Protein AF-L8LRI3-F1 (afdb_monomer_lite)

Foldseek 3Di:
DQPPLNVVLVVVCVVVVVVVVVCPPQDPVNVVVVVVLSVVVSCCSVVVVDPPPPDDPVRVVVVVLVSQAQEEEAADQEEEEDDPCTDAEHEYAQAHYAYEDDDWNQQDPATQAQHEYEDENHHFQYEAEQAAQAAGHNDNVDLVDQAPRTAYEYEPDDLVRYAYEGEDALVQWDWDDDPQKIWIWGADPPRRTHTHYIHPRHDPDDRPRPRYHYHHDAPPDPPDPVDDDQADRADFDFPDWDWDADPVGDIDTDGDYSDDSPHPDSD

pLDDT: mean 71.04, std 19.21, range [36.31, 98.75]

Radius of gyration: 21.33 Å; chains: 1; bounding box: 54×57×57 Å

Structure (mmCIF, N/CA/C/O backbone):
data_AF-L8LRI3-F1
#
_entry.id   AF-L8LRI3-F1
#
loop_
_atom_site.group_PDB
_atom_site.id
_atom_site.type_symbol
_atom_site.label_atom_id
_atom_site.label_alt_id
_atom_site.label_comp_id
_atom_site.label_asym_id
_atom_site.label_entity_id
_atom_site.label_seq_id
_atom_site.pdbx_PDB_ins_code
_atom_site.Cartn_x
_atom_site.Cartn_y
_atom_site.Cartn_z
_atom_site.occupancy
_atom_site.B_iso_or_equiv
_atom_site.auth_seq_id
_atom_site.auth_comp_id
_atom_site.auth_asym_id
_atom_site.auth_atom_id
_atom_site.pdbx_PDB_model_num
ATOM 1 N N . MET A 1 1 ? -21.110 40.583 14.771 1.00 36.91 1 MET A N 1
ATOM 2 C CA . MET A 1 1 ? -21.544 39.182 14.628 1.00 36.91 1 MET A CA 1
ATOM 3 C C . MET A 1 1 ? -20.570 38.562 13.661 1.00 36.91 1 MET A C 1
ATOM 5 O O . MET A 1 1 ? -20.551 38.991 12.517 1.00 36.91 1 MET A O 1
ATOM 9 N N . ILE A 1 2 ? -19.682 37.715 14.172 1.00 36.31 2 ILE A N 1
ATOM 10 C CA . ILE A 1 2 ? -18.728 36.954 13.362 1.00 36.31 2 ILE A CA 1
ATOM 11 C C . ILE A 1 2 ? -19.579 36.051 12.463 1.00 36.31 2 ILE A C 1
ATOM 13 O O . ILE A 1 2 ? -20.569 35.489 12.942 1.00 36.31 2 ILE A O 1
ATOM 17 N N . SER A 1 3 ? -19.304 36.030 11.164 1.00 44.25 3 SER A N 1
ATOM 18 C CA . SER A 1 3 ? -20.088 35.226 10.222 1.00 44.25 3 SER A CA 1
ATOM 19 C C . SER A 1 3 ? -20.004 33.740 10.607 1.00 44.25 3 SER A C 1
ATOM 21 O O . SER A 1 3 ? -19.010 33.301 11.182 1.00 44.25 3 SER A O 1
ATOM 23 N N . ASN A 1 4 ? -21.061 32.962 10.352 1.00 52.19 4 ASN A N 1
ATOM 24 C CA . ASN A 1 4 ? -21.126 31.542 10.738 1.00 52.19 4 ASN A CA 1
ATOM 25 C C . ASN A 1 4 ? -19.921 30.743 10.189 1.00 52.19 4 ASN A C 1
ATOM 27 O O . ASN A 1 4 ? -19.419 29.840 10.851 1.00 52.19 4 ASN A O 1
ATOM 31 N N . SER A 1 5 ? -19.405 31.155 9.029 1.00 41.03 5 SER A N 1
ATOM 32 C CA . SER A 1 5 ? -18.203 30.630 8.383 1.00 41.03 5 SER A CA 1
ATOM 33 C C . SER A 1 5 ? -16.909 30.935 9.147 1.00 41.03 5 SER A C 1
ATOM 35 O O . SER A 1 5 ? -16.094 30.038 9.315 1.00 41.03 5 SER A O 1
ATOM 37 N N . GLU A 1 6 ? -16.712 32.142 9.683 1.00 45.75 6 GLU A N 1
ATOM 38 C CA . GLU A 1 6 ? -15.522 32.491 10.484 1.00 45.75 6 GLU A CA 1
ATOM 39 C C . GLU A 1 6 ? -15.467 31.721 11.816 1.00 45.75 6 GLU A C 1
ATOM 41 O O . GLU A 1 6 ? -14.390 31.323 12.259 1.00 45.75 6 GLU A O 1
ATOM 46 N N . ALA A 1 7 ? -16.618 31.460 12.446 1.00 48.16 7 ALA A N 1
ATOM 47 C CA . ALA A 1 7 ? -16.692 30.646 13.662 1.00 48.16 7 ALA A CA 1
ATOM 48 C C . ALA A 1 7 ? -16.385 29.164 13.381 1.00 48.16 7 ALA A C 1
ATOM 50 O O . ALA A 1 7 ? -15.642 28.542 14.139 1.00 48.16 7 ALA A O 1
ATOM 51 N N . ILE A 1 8 ? -16.897 28.624 12.268 1.00 46.22 8 ILE A N 1
ATOM 52 C CA . ILE A 1 8 ? -16.629 27.250 11.816 1.00 46.22 8 ILE A CA 1
ATOM 53 C C . ILE A 1 8 ? -15.162 27.090 11.409 1.00 46.22 8 ILE A C 1
ATOM 55 O O . ILE A 1 8 ? -14.518 26.153 11.869 1.00 46.22 8 ILE A O 1
ATOM 59 N N . VAL A 1 9 ? -14.596 28.026 10.639 1.00 46.22 9 VAL A N 1
ATOM 60 C CA . VAL A 1 9 ? -13.166 28.047 10.279 1.00 46.22 9 VAL A CA 1
ATOM 61 C C . VAL A 1 9 ? -12.298 28.110 11.535 1.00 46.22 9 VAL A C 1
ATOM 63 O O . VAL A 1 9 ? -11.348 27.345 11.656 1.00 46.22 9 VAL A O 1
ATOM 66 N N . SER A 1 10 ? -12.651 28.941 12.518 1.00 48.38 10 SER A N 1
ATOM 67 C CA . SER A 1 10 ? -11.896 29.037 13.771 1.00 48.38 10 SER A CA 1
ATOM 68 C C . SER A 1 10 ? -11.972 27.761 14.624 1.00 48.38 10 SER A C 1
ATOM 70 O O . SER A 1 10 ? -11.012 27.447 15.326 1.00 48.38 10 SER A O 1
ATOM 72 N N . GLN A 1 11 ? -13.078 27.014 14.560 1.00 48.44 11 GLN A N 1
ATOM 73 C CA . GLN A 1 11 ? -13.260 25.737 15.259 1.00 48.44 11 GLN A CA 1
ATOM 74 C C . GLN A 1 11 ? -12.549 24.581 14.531 1.00 48.44 11 GLN A C 1
ATOM 76 O O . GLN A 1 11 ? -11.963 23.714 15.174 1.00 48.44 11 GLN A O 1
ATOM 81 N N . LEU A 1 12 ? -12.519 24.615 13.194 1.00 47.78 12 LEU A N 1
ATOM 82 C CA . LEU A 1 12 ? -11.759 23.701 12.335 1.00 47.78 12 LEU A CA 1
ATOM 83 C C . LEU A 1 12 ? -10.249 23.866 12.549 1.00 47.78 12 LEU A C 1
ATOM 85 O O . LEU A 1 12 ? -9.535 22.888 12.750 1.00 47.78 12 LEU A O 1
ATOM 89 N N . VAL A 1 13 ? -9.783 25.119 12.561 1.00 50.94 13 VAL A N 1
ATOM 90 C CA . VAL A 1 13 ? -8.395 25.489 12.853 1.00 50.94 13 VAL A CA 1
ATOM 91 C C . VAL A 1 13 ? -8.015 25.047 14.264 1.00 50.94 13 VAL A C 1
ATOM 93 O O . VAL A 1 13 ? -6.923 24.536 14.437 1.00 50.94 13 VAL A O 1
ATOM 96 N N . GLN A 1 14 ? -8.905 25.147 15.255 1.00 52.25 14 GLN A N 1
ATOM 97 C CA . GLN A 1 14 ? -8.659 24.627 16.608 1.00 52.25 14 GLN A CA 1
ATOM 98 C C . GLN A 1 14 ? -8.510 23.098 16.646 1.00 52.25 14 GLN A C 1
ATOM 100 O O . GLN A 1 14 ? -7.530 22.621 17.200 1.00 52.25 14 GLN A O 1
ATOM 105 N N . ILE A 1 15 ? -9.397 22.333 15.999 1.00 47.56 15 ILE A N 1
ATOM 106 C CA . ILE A 1 15 ? -9.301 20.858 15.946 1.00 47.56 15 ILE A CA 1
ATOM 107 C C . ILE A 1 15 ? -8.010 20.413 15.242 1.00 47.56 15 ILE A C 1
ATOM 109 O O . ILE A 1 15 ? -7.351 19.467 15.668 1.00 47.56 15 ILE A O 1
ATOM 113 N N . LEU A 1 16 ? -7.624 21.103 14.168 1.00 47.94 16 LEU A N 1
ATOM 114 C CA . LEU A 1 16 ? -6.403 20.808 13.418 1.00 47.94 16 LEU A CA 1
ATOM 115 C C . LEU A 1 16 ? -5.140 21.292 14.144 1.00 47.94 16 LEU A C 1
ATOM 117 O O . LEU A 1 16 ? -4.133 20.594 14.104 1.00 47.94 16 LEU A O 1
ATOM 121 N N . LEU A 1 17 ? -5.183 22.423 14.854 1.00 48.53 17 LEU A N 1
ATOM 122 C CA . LEU A 1 17 ? -4.093 22.891 15.719 1.00 48.53 17 LEU A CA 1
ATOM 123 C C . LEU A 1 17 ? -3.902 21.974 16.930 1.00 48.53 17 LEU A C 1
ATOM 125 O O . LEU A 1 17 ? -2.764 21.649 17.236 1.00 48.53 17 LEU A O 1
ATOM 129 N N . GLU A 1 18 ? -4.973 21.479 17.554 1.00 49.41 18 GLU A N 1
ATOM 130 C CA . GLU A 1 18 ? -4.902 20.463 18.615 1.00 49.41 18 GLU A CA 1
ATOM 131 C C . GLU A 1 18 ? -4.262 19.163 18.107 1.00 49.41 18 GLU A C 1
ATOM 133 O O . GLU A 1 18 ? -3.522 18.509 18.838 1.00 49.41 18 GLU A O 1
ATOM 138 N N . GLN A 1 19 ? -4.480 18.803 16.835 1.00 44.34 19 GLN A N 1
ATOM 139 C CA . GLN A 1 19 ? -3.757 17.705 16.191 1.00 44.34 19 GLN A CA 1
ATOM 140 C C . GLN A 1 19 ? -2.285 18.084 15.954 1.00 44.34 19 GLN A C 1
ATOM 142 O O . GLN A 1 19 ? -1.417 17.312 16.347 1.00 44.34 19 GLN A O 1
ATOM 147 N N . ILE A 1 20 ? -1.982 19.262 15.387 1.00 39.28 20 ILE A N 1
ATOM 148 C CA . ILE A 1 20 ? -0.622 19.781 15.103 1.00 39.28 20 ILE A CA 1
ATOM 149 C C . ILE A 1 20 ? 0.239 19.896 16.372 1.00 39.28 20 ILE A C 1
ATOM 151 O O . ILE A 1 20 ? 1.414 19.537 16.344 1.00 39.28 20 ILE A O 1
ATOM 155 N N . GLU A 1 21 ? -0.338 20.319 17.497 1.00 40.62 21 GLU A N 1
ATOM 156 C CA . GLU A 1 21 ? 0.325 20.424 18.805 1.00 40.62 21 GLU A CA 1
ATOM 157 C C . GLU A 1 21 ? 0.780 19.060 19.358 1.00 40.62 21 GLU A C 1
ATOM 159 O O . GLU A 1 21 ? 1.678 19.007 20.198 1.00 40.62 21 GLU A O 1
ATOM 164 N N . THR A 1 22 ? 0.244 17.945 18.841 1.00 40.19 22 THR A N 1
ATOM 165 C CA . THR A 1 22 ? 0.745 16.592 19.150 1.00 40.19 22 THR A CA 1
ATOM 166 C C . THR A 1 22 ? 1.928 16.148 18.280 1.00 40.19 22 THR A C 1
ATOM 168 O O . THR A 1 22 ? 2.541 15.121 18.574 1.00 40.19 22 THR A O 1
ATOM 171 N N . TYR A 1 23 ? 2.297 16.905 17.239 1.00 40.38 23 TYR A N 1
ATOM 172 C CA . TYR A 1 23 ? 3.440 16.611 16.370 1.00 40.38 23 TYR A CA 1
ATOM 173 C C . TYR A 1 23 ? 4.673 17.416 16.806 1.00 40.38 23 TYR A C 1
ATOM 175 O O . TYR A 1 23 ? 5.002 18.459 16.242 1.00 40.38 23 TYR A O 1
ATOM 183 N N . THR A 1 24 ? 5.410 16.905 17.791 1.00 38.38 24 THR A N 1
ATOM 184 C CA . THR A 1 24 ? 6.635 17.548 18.311 1.00 38.38 24 THR A CA 1
ATOM 185 C C . THR A 1 24 ? 7.815 17.551 17.334 1.00 38.38 24 THR A C 1
ATOM 187 O O . THR A 1 24 ? 8.821 18.212 17.584 1.00 38.38 24 THR A O 1
ATOM 190 N N . ASP A 1 25 ? 7.684 16.839 16.212 1.00 37.38 25 ASP A N 1
ATOM 191 C CA . ASP A 1 25 ? 8.793 16.496 15.317 1.00 37.38 25 ASP A CA 1
ATOM 192 C C . ASP A 1 25 ? 8.597 17.067 13.899 1.00 37.38 25 ASP A C 1
ATOM 194 O O . ASP A 1 25 ? 9.195 16.584 12.933 1.00 37.38 25 ASP A O 1
ATOM 198 N N . LEU A 1 26 ? 7.707 18.053 13.734 1.00 38.81 26 LEU A N 1
ATOM 199 C CA . LEU A 1 26 ? 7.541 18.748 12.458 1.00 38.81 26 LEU A CA 1
ATOM 200 C C . LEU A 1 26 ? 8.797 19.563 12.162 1.00 38.81 26 LEU A C 1
ATOM 202 O O . LEU A 1 26 ? 9.198 20.434 12.936 1.00 38.81 26 LEU A O 1
ATOM 206 N N . THR A 1 27 ? 9.416 19.304 11.013 1.00 41.38 27 THR A N 1
ATOM 207 C CA . THR A 1 27 ? 10.454 20.204 10.521 1.00 41.38 27 THR A CA 1
ATOM 208 C C . THR A 1 27 ? 9.809 21.529 10.092 1.00 41.38 27 THR A C 1
ATOM 210 O O . THR A 1 27 ? 8.627 21.553 9.737 1.00 41.38 27 THR A O 1
ATOM 213 N N . PRO A 1 28 ? 10.556 22.648 10.049 1.00 40.38 28 PRO A N 1
ATOM 214 C CA . PRO A 1 28 ? 10.024 23.919 9.551 1.00 40.38 28 PRO A CA 1
ATOM 215 C C . PRO A 1 28 ? 9.410 23.825 8.143 1.00 40.38 28 PRO A C 1
ATOM 217 O O . PRO A 1 28 ? 8.500 24.579 7.816 1.00 40.38 28 PRO A O 1
ATOM 220 N N . ASN A 1 29 ? 9.878 22.878 7.325 1.00 38.19 29 ASN A N 1
ATOM 221 C CA . ASN A 1 29 ? 9.352 22.623 5.988 1.00 38.19 29 ASN A CA 1
ATOM 222 C C . ASN A 1 29 ? 8.020 21.853 6.012 1.00 38.19 29 ASN A C 1
ATOM 224 O O . ASN A 1 29 ? 7.121 22.166 5.238 1.00 38.19 29 ASN A O 1
ATOM 228 N N . ASP A 1 30 ? 7.867 20.890 6.927 1.00 38.69 30 ASP A N 1
ATOM 229 C CA . ASP A 1 30 ? 6.593 20.187 7.131 1.00 38.69 30 ASP A CA 1
ATOM 230 C C . ASP A 1 30 ? 5.518 21.157 7.633 1.00 38.69 30 ASP A C 1
ATOM 232 O O . ASP A 1 30 ? 4.390 21.146 7.145 1.00 38.69 30 ASP A O 1
ATOM 236 N N . LEU A 1 31 ? 5.894 22.050 8.555 1.00 44.69 31 LEU A N 1
ATOM 237 C CA . LEU A 1 31 ? 5.009 23.094 9.061 1.00 44.69 31 LEU A CA 1
ATOM 238 C C . LEU A 1 31 ? 4.607 24.077 7.954 1.00 44.69 31 LEU A C 1
ATOM 240 O O . LEU A 1 31 ? 3.448 24.478 7.903 1.00 44.69 31 LEU A O 1
ATOM 244 N N . ALA A 1 32 ? 5.522 24.427 7.045 1.00 45.81 32 ALA A N 1
ATOM 245 C CA . ALA A 1 32 ? 5.228 25.298 5.909 1.00 45.81 32 ALA A CA 1
ATOM 246 C C . ALA A 1 32 ? 4.225 24.665 4.930 1.00 45.81 32 ALA A C 1
ATOM 248 O O . ALA A 1 32 ? 3.274 25.331 4.544 1.00 45.81 32 ALA A O 1
ATOM 249 N N . ILE A 1 33 ? 4.381 23.380 4.590 1.00 46.75 33 ILE A N 1
ATOM 250 C CA . ILE A 1 33 ? 3.467 22.656 3.684 1.00 46.75 33 ILE A CA 1
ATOM 251 C C . ILE A 1 33 ? 2.073 22.497 4.301 1.00 46.75 33 ILE A C 1
ATOM 253 O O . ILE A 1 33 ? 1.068 22.691 3.621 1.00 46.75 33 ILE A O 1
ATOM 257 N N . LEU A 1 34 ? 2.004 22.153 5.591 1.00 48.00 34 LEU A N 1
ATOM 258 C CA . LEU A 1 34 ? 0.740 22.106 6.327 1.00 48.00 34 LEU A CA 1
ATOM 259 C C . LEU A 1 34 ? 0.077 23.487 6.345 1.00 48.00 34 LEU A C 1
ATOM 261 O O . LEU A 1 34 ? -1.099 23.596 6.020 1.00 48.00 34 LEU A O 1
ATOM 265 N N . THR A 1 35 ? 0.839 24.538 6.656 1.00 50.88 35 THR A N 1
ATOM 266 C CA . THR A 1 35 ? 0.340 25.922 6.683 1.00 50.88 35 THR A CA 1
ATOM 267 C C . THR A 1 35 ? -0.196 26.358 5.318 1.00 50.88 35 THR A C 1
ATOM 269 O O . THR A 1 35 ? -1.278 26.929 5.261 1.00 50.88 35 THR A O 1
ATOM 272 N N . ASP A 1 36 ? 0.501 26.031 4.228 1.00 54.12 36 ASP A N 1
ATOM 273 C CA . ASP A 1 36 ? 0.097 26.370 2.856 1.00 54.12 36 ASP A CA 1
ATOM 274 C C . ASP A 1 36 ? -1.215 25.668 2.466 1.00 54.12 36 ASP A C 1
ATOM 276 O O . ASP A 1 36 ? -2.171 26.306 2.031 1.00 54.12 36 ASP A O 1
ATOM 280 N N . LYS A 1 37 ? -1.335 24.367 2.764 1.00 54.88 37 LYS A N 1
ATOM 281 C CA . LYS A 1 37 ? -2.567 23.594 2.529 1.00 54.88 37 LYS A CA 1
ATOM 282 C C . LYS A 1 37 ? -3.744 24.060 3.396 1.00 54.88 37 LYS A C 1
ATOM 284 O O . LYS A 1 37 ? -4.889 24.026 2.944 1.00 54.88 37 LYS A O 1
ATOM 289 N N . PHE A 1 38 ? -3.490 24.517 4.626 1.00 55.72 38 PHE A N 1
ATOM 290 C CA . PHE A 1 38 ? -4.527 25.133 5.462 1.00 55.72 38 PHE A CA 1
ATOM 291 C C . PHE A 1 38 ? -4.973 26.487 4.924 1.00 55.72 38 PHE A C 1
ATOM 293 O O . PHE A 1 38 ? -6.168 26.775 4.958 1.00 55.72 38 PHE A O 1
ATOM 300 N N . SER A 1 39 ? -4.045 27.294 4.410 1.00 56.06 39 SER A N 1
ATOM 301 C CA . SER A 1 39 ? -4.365 28.555 3.745 1.00 56.06 39 SER A CA 1
ATOM 302 C C . SER A 1 39 ? -5.205 28.326 2.489 1.00 56.06 39 SER A C 1
ATOM 304 O O . SER A 1 39 ? -6.239 28.966 2.342 1.00 56.06 39 SER A O 1
ATOM 306 N N . GLU A 1 40 ? -4.867 27.343 1.654 1.00 58.62 40 GLU A N 1
ATOM 307 C CA . GLU A 1 40 ? -5.653 27.002 0.460 1.00 58.62 40 GLU A CA 1
ATOM 308 C C . GLU A 1 40 ? -7.072 26.506 0.785 1.00 58.62 40 GLU A C 1
ATOM 310 O O . GLU A 1 40 ? -8.029 26.846 0.082 1.00 58.62 40 GLU A O 1
ATOM 315 N N . LEU A 1 41 ? -7.232 25.707 1.846 1.00 55.47 41 LEU A N 1
ATOM 316 C CA . LEU A 1 41 ? -8.543 25.250 2.316 1.00 55.47 41 LEU A CA 1
ATOM 317 C C . LEU A 1 41 ? -9.365 26.407 2.902 1.00 55.47 41 LEU A C 1
ATOM 319 O O . LEU A 1 41 ? -10.560 26.517 2.622 1.00 55.47 41 LEU A O 1
ATOM 323 N N . ALA A 1 42 ? -8.737 27.270 3.702 1.00 57.62 42 ALA A N 1
ATOM 324 C CA . ALA A 1 42 ? -9.385 28.446 4.272 1.00 57.62 42 ALA A CA 1
ATOM 325 C C . ALA A 1 42 ? -9.843 29.410 3.169 1.00 57.62 42 ALA A C 1
ATOM 327 O O . ALA A 1 42 ? -11.000 29.829 3.177 1.00 57.62 42 ALA A O 1
ATOM 328 N N . ASP A 1 43 ? -8.993 29.677 2.179 1.00 58.41 43 ASP A N 1
ATOM 329 C CA . ASP A 1 43 ? -9.320 30.514 1.026 1.00 58.41 43 ASP A CA 1
ATOM 330 C C . ASP A 1 43 ? -10.458 29.904 0.196 1.00 58.41 43 ASP A C 1
ATOM 332 O O . ASP A 1 43 ? -11.365 30.613 -0.227 1.00 58.41 43 ASP A O 1
ATOM 336 N N . ALA A 1 44 ? -10.499 28.580 0.016 1.00 56.06 44 ALA A N 1
ATOM 337 C CA . ALA A 1 44 ? -11.586 27.920 -0.708 1.00 56.06 44 ALA A CA 1
ATOM 338 C C . ALA A 1 44 ? -12.948 28.007 0.007 1.00 56.06 44 ALA A C 1
ATOM 340 O O . ALA A 1 44 ? -13.984 28.113 -0.656 1.00 56.06 44 ALA A O 1
ATOM 341 N N . ILE A 1 45 ? -12.962 27.992 1.342 1.00 56.72 45 ILE A N 1
ATOM 342 C CA . ILE A 1 45 ? -14.176 28.203 2.145 1.00 56.72 45 ILE A CA 1
ATOM 343 C C . ILE A 1 45 ? -14.592 29.682 2.106 1.00 56.72 45 ILE A C 1
ATOM 345 O O . ILE A 1 45 ? -15.762 29.988 1.877 1.00 56.72 45 ILE A O 1
ATOM 349 N N . VAL A 1 46 ? -13.643 30.607 2.285 1.00 58.31 46 VAL A N 1
ATOM 350 C CA . VAL A 1 46 ? -13.890 32.061 2.301 1.00 58.31 46 VAL A CA 1
ATOM 351 C C . VAL A 1 46 ? -14.349 32.577 0.935 1.00 58.31 46 VAL A C 1
ATOM 353 O O . VAL A 1 46 ? -15.276 33.382 0.863 1.00 58.31 46 VAL A O 1
ATOM 356 N N . ASP A 1 47 ? -13.779 32.056 -0.150 1.00 65.69 47 ASP A N 1
ATOM 357 C CA . ASP A 1 47 ? -14.169 32.386 -1.523 1.00 65.69 47 ASP A CA 1
ATOM 358 C C . ASP A 1 47 ? -15.504 31.741 -1.939 1.00 65.69 47 ASP A C 1
ATOM 360 O O . ASP A 1 47 ? -15.949 31.905 -3.077 1.00 65.69 47 ASP A O 1
ATOM 364 N N . GLY A 1 48 ? -16.141 30.962 -1.055 1.00 55.03 48 GLY A N 1
ATOM 365 C CA . GLY A 1 48 ? -17.397 30.263 -1.333 1.00 55.03 48 GLY A CA 1
ATOM 366 C C . GLY A 1 48 ? -17.265 29.138 -2.363 1.00 55.03 48 GLY A C 1
ATOM 367 O O . GLY A 1 48 ? -18.275 28.664 -2.887 1.00 55.03 48 GLY A O 1
ATOM 368 N N . ARG A 1 49 ? -16.034 28.698 -2.664 1.00 57.38 49 ARG A N 1
ATOM 369 C CA . ARG A 1 49 ? -15.764 27.531 -3.521 1.00 57.38 49 ARG A CA 1
ATOM 370 C C . ARG A 1 49 ? -16.156 26.227 -2.823 1.00 57.38 49 ARG A C 1
ATOM 372 O O . ARG A 1 49 ? -16.545 25.278 -3.497 1.00 57.38 49 ARG A O 1
ATOM 379 N N . ILE A 1 50 ? -16.109 26.203 -1.492 1.00 58.25 50 ILE A N 1
ATOM 380 C CA . ILE A 1 50 ? -16.634 25.127 -0.650 1.00 58.25 50 ILE A CA 1
ATOM 381 C C . ILE A 1 50 ? -17.713 25.711 0.258 1.00 58.25 50 ILE A C 1
ATOM 383 O O . ILE A 1 50 ? -17.428 26.527 1.131 1.00 58.25 50 ILE A O 1
ATOM 387 N N . ASN A 1 51 ? -18.956 25.266 0.070 1.00 64.88 51 ASN A N 1
ATOM 388 C CA . ASN A 1 51 ? -20.039 25.599 0.984 1.00 64.88 51 ASN A CA 1
ATOM 389 C C . ASN A 1 51 ? -20.095 24.566 2.116 1.00 64.88 51 ASN A C 1
ATOM 391 O O . ASN A 1 51 ? -20.502 23.426 1.899 1.00 64.88 51 ASN A O 1
ATOM 395 N N . VAL A 1 52 ? -19.684 24.981 3.311 1.00 58.44 52 VAL A N 1
ATOM 396 C CA . VAL A 1 52 ? -19.726 24.156 4.528 1.00 58.44 52 VAL A CA 1
ATOM 397 C C . VAL A 1 52 ? -20.966 24.423 5.387 1.00 58.44 52 VAL A C 1
ATOM 399 O O . VAL A 1 52 ? -21.158 23.768 6.412 1.00 58.44 52 VAL A O 1
ATOM 402 N N . ASP A 1 53 ? -21.828 25.362 4.983 1.00 63.31 53 ASP A N 1
ATOM 403 C CA . ASP A 1 53 ? -23.024 25.710 5.741 1.00 63.31 53 ASP A CA 1
ATOM 404 C C . ASP A 1 53 ? -24.041 24.563 5.705 1.00 63.31 53 ASP A C 1
ATOM 406 O O . ASP A 1 53 ? -24.542 24.164 4.652 1.00 63.31 53 ASP A O 1
ATOM 410 N N . GLY A 1 54 ? -24.383 24.051 6.889 1.00 57.28 54 GLY A N 1
ATOM 411 C CA . GLY A 1 54 ? -25.365 22.976 7.053 1.00 57.28 54 GLY A CA 1
ATOM 412 C C . GLY A 1 54 ? -24.804 21.562 6.900 1.00 57.28 54 GLY A C 1
ATOM 413 O O . GLY A 1 54 ? -25.588 20.615 6.957 1.00 57.28 54 GLY A O 1
ATOM 414 N N . LEU A 1 55 ? -23.484 21.409 6.744 1.00 54.72 55 LEU A N 1
ATOM 415 C CA . LEU A 1 55 ? -22.827 20.107 6.815 1.00 54.72 55 LEU A CA 1
ATOM 416 C C . LEU A 1 55 ? -22.702 19.646 8.274 1.00 54.72 55 LEU A C 1
ATOM 418 O O . LEU A 1 55 ? -22.340 20.425 9.158 1.00 54.72 55 LEU A O 1
ATOM 422 N N . ASP A 1 56 ? -22.995 18.373 8.532 1.00 55.28 56 ASP A N 1
ATOM 423 C CA . ASP A 1 56 ? -22.710 17.742 9.820 1.00 55.28 56 ASP A CA 1
ATOM 424 C C . ASP A 1 56 ? -21.214 17.406 9.975 1.00 55.28 56 ASP A C 1
ATOM 426 O O . ASP A 1 56 ? -20.424 17.502 9.035 1.00 55.28 56 ASP A O 1
ATOM 430 N N . THR A 1 57 ? -20.798 16.997 11.177 1.00 46.41 57 THR A N 1
ATOM 431 C CA . THR A 1 57 ? -19.393 16.669 11.471 1.00 46.41 57 THR A CA 1
ATOM 432 C C . THR A 1 57 ? -18.815 15.606 10.530 1.00 46.41 57 THR A C 1
ATOM 434 O O . THR A 1 57 ? -17.653 15.713 10.146 1.00 46.41 57 THR A O 1
ATOM 437 N N . ASN A 1 58 ? -19.607 14.616 10.106 1.00 42.12 58 ASN A N 1
ATOM 438 C CA . ASN A 1 58 ? -19.154 13.576 9.181 1.00 42.12 58 ASN A CA 1
ATOM 439 C C . ASN A 1 58 ? -19.013 14.110 7.751 1.00 42.12 58 ASN A C 1
ATOM 441 O O . ASN A 1 58 ? -18.080 13.735 7.048 1.00 42.12 58 ASN A O 1
ATOM 445 N N . GLN A 1 59 ? -19.899 15.004 7.322 1.00 44.69 59 GLN A N 1
ATOM 446 C CA . GLN A 1 59 ? -19.843 15.663 6.017 1.00 44.69 59 GLN A CA 1
ATOM 447 C C . GLN A 1 59 ? -18.694 16.681 5.937 1.00 44.69 59 GLN A C 1
ATOM 449 O O . GLN A 1 59 ? -18.043 16.803 4.898 1.00 44.69 59 GLN A O 1
ATOM 454 N N . ILE A 1 60 ? -18.385 17.359 7.045 1.00 48.16 60 ILE A N 1
ATOM 455 C CA . ILE A 1 60 ? -17.196 18.208 7.189 1.00 48.16 60 ILE A CA 1
ATOM 456 C C . ILE A 1 60 ? -15.926 17.352 7.124 1.00 48.16 60 ILE A C 1
ATOM 458 O O . ILE A 1 60 ? -15.013 17.689 6.375 1.00 48.16 60 ILE A O 1
ATOM 462 N N . LEU A 1 61 ? -15.884 16.215 7.828 1.00 47.59 61 LEU A N 1
ATOM 463 C CA . LEU A 1 61 ? -14.789 15.243 7.736 1.00 47.59 61 LEU A CA 1
ATOM 464 C C . LEU A 1 61 ? -14.616 14.713 6.309 1.00 47.59 61 LEU A C 1
ATOM 466 O O . LEU A 1 61 ? -13.501 14.689 5.812 1.00 47.59 61 LEU A O 1
ATOM 470 N N . GLN A 1 62 ? -15.693 14.351 5.611 1.00 44.25 62 GLN A N 1
ATOM 471 C CA . GLN A 1 62 ? -15.631 13.907 4.212 1.00 44.25 62 GLN A CA 1
ATOM 472 C C . GLN A 1 62 ? -15.110 14.998 3.270 1.00 44.25 62 GLN A C 1
ATOM 474 O O . GLN A 1 62 ? -14.340 14.702 2.360 1.00 44.25 62 GLN A O 1
ATOM 479 N N . THR A 1 63 ? -15.480 16.258 3.510 1.00 45.50 63 THR A N 1
ATOM 480 C CA . THR A 1 63 ? -14.988 17.413 2.742 1.00 45.50 63 THR A CA 1
ATOM 481 C C . THR A 1 63 ? -13.509 17.684 3.031 1.00 45.50 63 THR A C 1
ATOM 483 O O . THR A 1 63 ? -12.741 17.948 2.110 1.00 45.50 63 THR A O 1
ATOM 486 N N . LEU A 1 64 ? -13.083 17.543 4.289 1.00 50.62 64 LEU A N 1
ATOM 487 C CA . LEU A 1 64 ? -11.681 17.610 4.708 1.00 50.62 64 LEU A CA 1
ATOM 488 C C . LEU A 1 64 ? -10.852 16.479 4.101 1.00 50.62 64 LEU A C 1
ATOM 490 O O . LEU A 1 64 ? -9.777 16.743 3.573 1.00 50.62 64 LEU A O 1
ATOM 494 N N . TYR A 1 65 ? -11.368 15.248 4.111 1.00 48.66 65 TYR A N 1
ATOM 495 C CA . TYR A 1 65 ? -10.728 14.115 3.454 1.00 48.66 65 TYR A CA 1
ATOM 496 C C . TYR A 1 65 ? -10.571 14.390 1.963 1.00 48.66 65 TYR A C 1
ATOM 498 O O . TYR A 1 65 ? -9.443 14.317 1.493 1.00 48.66 65 TYR A O 1
ATOM 506 N N . ALA A 1 66 ? -11.638 14.821 1.274 1.00 44.03 66 ALA A N 1
ATOM 507 C CA . ALA A 1 66 ? -11.652 15.186 -0.147 1.00 44.03 66 ALA A CA 1
ATOM 508 C C . ALA A 1 66 ? -10.653 16.304 -0.522 1.00 44.03 66 ALA A C 1
ATOM 510 O O . ALA A 1 66 ? -10.100 16.277 -1.617 1.00 44.03 66 ALA A O 1
ATOM 511 N N . TYR A 1 67 ? -10.398 17.260 0.378 1.00 47.91 67 TYR A N 1
ATOM 512 C CA . TYR A 1 67 ? -9.437 18.354 0.169 1.00 47.91 67 TYR A CA 1
ATOM 513 C C . TYR A 1 67 ? -8.009 18.012 0.631 1.00 47.91 67 TYR A C 1
ATOM 515 O O . TYR A 1 67 ? -7.039 18.610 0.172 1.00 47.91 67 TYR A O 1
ATOM 523 N N . SER A 1 68 ? -7.869 17.029 1.525 1.00 53.00 68 SER A N 1
ATOM 524 C CA . SER A 1 68 ? -6.589 16.418 1.899 1.00 53.00 68 SER A CA 1
ATOM 525 C C . SER A 1 68 ? -6.116 15.361 0.893 1.00 53.00 68 SER A C 1
ATOM 527 O O . SER A 1 68 ? -4.950 14.964 0.958 1.00 53.00 68 SER A O 1
ATOM 529 N N . VAL A 1 69 ? -6.992 14.933 -0.035 1.00 54.25 69 VAL A N 1
ATOM 530 C CA . VAL A 1 69 ? -6.626 14.049 -1.149 1.00 54.25 69 VAL A CA 1
ATOM 531 C C . VAL A 1 69 ? -5.598 14.775 -2.010 1.00 54.25 69 VAL A C 1
ATOM 533 O O . VAL A 1 69 ? -5.895 15.796 -2.627 1.00 54.25 69 VAL A O 1
ATOM 536 N N . ASN A 1 70 ? -4.388 14.240 -2.088 1.00 63.59 70 ASN A N 1
ATOM 537 C CA . ASN A 1 70 ? -3.364 14.751 -2.990 1.00 63.59 70 ASN A CA 1
ATOM 538 C C . ASN A 1 70 ? -3.565 14.250 -4.417 1.00 63.59 70 ASN A C 1
ATOM 540 O O . ASN A 1 70 ? -3.239 14.968 -5.361 1.00 63.59 70 ASN A O 1
ATOM 544 N N . LEU A 1 71 ? -4.130 13.053 -4.592 1.00 65.50 71 LEU A N 1
ATOM 545 C CA . LEU A 1 71 ? -4.416 12.509 -5.912 1.00 65.50 71 LEU A CA 1
ATOM 546 C C . LEU A 1 71 ? -5.639 11.584 -5.912 1.00 65.50 71 LEU A C 1
ATOM 548 O O . LEU A 1 71 ? -5.730 10.654 -5.117 1.00 65.50 71 LEU A O 1
ATOM 552 N N . THR A 1 72 ? -6.561 11.812 -6.850 1.00 71.69 72 THR A N 1
ATOM 553 C CA . THR A 1 72 ? -7.590 10.833 -7.231 1.00 71.69 72 THR A CA 1
ATOM 554 C C . THR A 1 72 ? -7.256 10.282 -8.609 1.00 71.69 72 THR A C 1
ATOM 556 O O . THR A 1 72 ? -7.177 11.047 -9.572 1.00 71.69 72 THR A O 1
ATOM 559 N N . VAL A 1 73 ? -7.089 8.966 -8.717 1.00 73.12 73 VAL A N 1
ATOM 560 C CA . VAL A 1 73 ? -6.847 8.271 -9.983 1.00 73.12 73 VAL A CA 1
ATOM 561 C C . VAL A 1 73 ? -7.964 7.276 -10.242 1.00 73.12 73 VAL A C 1
ATOM 563 O O . VAL A 1 73 ? -8.305 6.468 -9.381 1.00 73.12 73 VAL A O 1
ATOM 566 N N . VAL A 1 74 ? -8.520 7.327 -11.450 1.00 73.38 74 VAL A N 1
ATOM 567 C CA . VAL A 1 74 ? -9.493 6.349 -11.937 1.00 73.38 74 VAL A CA 1
ATOM 568 C C . VAL A 1 74 ? -8.933 5.707 -13.196 1.00 73.38 74 VAL A C 1
ATOM 570 O O . VAL A 1 74 ? -8.628 6.402 -14.166 1.00 73.38 74 VAL A O 1
ATOM 573 N N . GLY A 1 75 ? -8.806 4.389 -13.153 1.00 69.75 75 GLY A N 1
ATOM 574 C CA . GLY A 1 75 ? -8.337 3.545 -14.232 1.00 69.75 75 GLY A CA 1
ATOM 575 C C . GLY A 1 75 ? -9.313 3.398 -15.390 1.00 69.75 75 GLY A C 1
ATOM 576 O O . GLY A 1 75 ? -10.406 3.984 -15.474 1.00 69.75 75 GLY A O 1
ATOM 577 N N . THR A 1 76 ? -8.886 2.569 -16.319 1.00 78.56 76 THR A N 1
ATOM 578 C CA . THR A 1 76 ? -9.641 2.079 -17.457 1.00 78.56 76 THR A CA 1
ATOM 579 C C . THR A 1 76 ? -10.221 0.695 -17.139 1.00 78.56 76 THR A C 1
ATOM 581 O O . THR A 1 76 ? -9.976 0.142 -16.082 1.00 78.56 76 THR A O 1
ATOM 584 N N . PRO A 1 77 ? -11.055 0.114 -18.014 1.00 80.06 77 PRO A N 1
ATOM 585 C CA . PRO A 1 77 ? -11.444 -1.296 -17.892 1.00 80.06 77 PRO A CA 1
ATOM 586 C C . PRO A 1 77 ? -10.375 -2.310 -18.350 1.00 80.06 77 PRO A C 1
ATOM 588 O O . PRO A 1 77 ? -10.702 -3.477 -18.576 1.00 80.06 77 PRO A O 1
ATOM 591 N N . ALA A 1 78 ? -9.149 -1.870 -18.632 1.00 82.81 78 ALA A N 1
ATOM 592 C CA . ALA A 1 78 ? -8.036 -2.730 -19.018 1.00 82.81 78 ALA A CA 1
ATOM 593 C C . ALA A 1 78 ? -6.997 -2.764 -17.892 1.00 82.81 78 ALA A C 1
ATOM 595 O O . ALA A 1 78 ? -6.999 -1.897 -17.038 1.00 82.81 78 ALA A O 1
ATOM 596 N N . SER A 1 79 ? -6.075 -3.735 -17.942 1.00 87.12 79 SER A N 1
ATOM 597 C CA . SER A 1 79 ? -4.950 -3.792 -17.001 1.00 87.12 79 SER A CA 1
ATOM 598 C C . SER A 1 79 ? -4.164 -2.484 -16.987 1.00 87.12 79 SER A C 1
ATOM 600 O O . SER A 1 79 ? -3.508 -2.143 -17.975 1.00 87.12 79 SER A O 1
ATOM 602 N N . ASP A 1 80 ? -4.177 -1.831 -15.839 1.00 79.81 80 ASP A N 1
ATOM 603 C CA . ASP A 1 80 ? -3.506 -0.580 -15.571 1.00 79.81 80 ASP A CA 1
ATOM 604 C C . ASP A 1 80 ? -2.364 -0.762 -14.572 1.00 79.81 80 ASP A C 1
ATOM 606 O O . ASP A 1 80 ? -2.181 -1.773 -13.887 1.00 79.81 80 ASP A O 1
ATOM 610 N N . THR A 1 81 ? -1.515 0.250 -14.510 1.00 86.19 81 THR A N 1
ATOM 611 C CA . THR A 1 81 ? -0.521 0.354 -13.455 1.00 86.19 81 THR A CA 1
ATOM 612 C C . THR A 1 81 ? -0.580 1.759 -12.886 1.00 86.19 81 THR A C 1
ATOM 614 O O . THR A 1 81 ? -0.528 2.750 -13.608 1.00 86.19 81 THR A O 1
ATOM 617 N N . PHE A 1 82 ? -0.713 1.847 -11.574 1.00 79.75 82 PHE A N 1
ATOM 618 C CA . PHE A 1 82 ? -0.798 3.094 -10.843 1.00 79.75 82 PHE A CA 1
ATOM 619 C C . PHE A 1 82 ? 0.480 3.234 -10.035 1.00 79.75 82 PHE A C 1
ATOM 621 O O . PHE A 1 82 ? 0.712 2.477 -9.098 1.00 79.75 82 PHE A O 1
ATOM 628 N N . GLN A 1 83 ? 1.318 4.188 -10.427 1.00 73.56 83 GLN A N 1
ATOM 629 C CA . GLN A 1 83 ? 2.467 4.634 -9.651 1.00 73.56 83 GLN A CA 1
ATOM 630 C C . GLN A 1 83 ? 2.303 6.134 -9.479 1.00 73.56 83 GLN A C 1
ATOM 632 O O . GLN A 1 83 ? 2.627 6.913 -10.374 1.00 73.56 83 GLN A O 1
ATOM 637 N N . THR A 1 84 ? 1.685 6.528 -8.372 1.00 68.06 84 THR A N 1
ATOM 638 C CA . THR A 1 84 ? 1.282 7.923 -8.169 1.00 68.06 84 THR A CA 1
ATOM 639 C C . THR A 1 84 ? 2.488 8.807 -7.871 1.00 68.06 84 THR A C 1
ATOM 641 O O . THR A 1 84 ? 2.510 9.960 -8.298 1.00 68.06 84 THR A O 1
ATOM 644 N N . GLY A 1 85 ? 3.481 8.284 -7.134 1.00 64.25 85 GLY A N 1
ATOM 645 C CA . GLY A 1 85 ? 4.597 9.072 -6.595 1.00 64.25 85 GLY A CA 1
ATOM 646 C C . GLY A 1 85 ? 4.131 10.270 -5.755 1.00 64.25 85 GLY A C 1
ATOM 647 O O . GLY A 1 85 ? 4.896 11.205 -5.525 1.00 64.25 85 GLY A O 1
ATOM 648 N N . ALA A 1 86 ? 2.855 10.279 -5.363 1.00 66.56 86 ALA A N 1
ATOM 649 C CA . ALA A 1 86 ? 2.179 11.409 -4.759 1.00 66.56 86 ALA A CA 1
ATOM 650 C C . ALA A 1 86 ? 2.101 11.188 -3.254 1.00 66.56 86 ALA A C 1
ATOM 652 O O . ALA A 1 86 ? 1.702 10.126 -2.786 1.00 66.56 86 ALA A O 1
ATOM 653 N N . ARG A 1 87 ? 2.505 12.213 -2.506 1.00 71.69 87 ARG A N 1
ATOM 654 C CA . ARG A 1 87 ? 2.553 12.162 -1.046 1.00 71.69 87 ARG A CA 1
ATOM 655 C C . ARG A 1 87 ? 1.187 12.451 -0.441 1.00 71.69 87 ARG A C 1
ATOM 657 O O . ARG A 1 87 ? 0.403 13.166 -1.053 1.00 71.69 87 ARG A O 1
ATOM 664 N N . GLY A 1 88 ? 0.962 12.003 0.790 1.00 71.94 88 GLY A N 1
ATOM 665 C CA . GLY A 1 88 ? -0.268 12.202 1.570 1.00 71.94 88 GLY A CA 1
ATOM 666 C C . GLY A 1 88 ? -1.430 11.319 1.099 1.00 71.94 88 GLY A C 1
ATOM 667 O O . GLY A 1 88 ? -1.182 10.204 0.685 1.00 71.94 88 GLY A O 1
ATOM 668 N N . LEU A 1 89 ? -2.689 11.766 1.208 1.00 73.25 89 LEU A N 1
ATOM 669 C CA . LEU A 1 89 ? -3.847 10.886 0.986 1.00 73.25 89 LEU A CA 1
ATOM 670 C C . LEU A 1 89 ? -4.152 10.678 -0.503 1.00 73.25 89 LEU A C 1
ATOM 672 O O . LEU A 1 89 ? -4.489 11.632 -1.203 1.00 73.25 89 LEU A O 1
ATOM 676 N N . ASN A 1 90 ? -4.077 9.445 -0.990 1.00 78.12 90 ASN A N 1
ATOM 677 C CA . ASN A 1 90 ? -4.402 9.093 -2.370 1.00 78.12 90 ASN A CA 1
ATOM 678 C C . ASN A 1 90 ? -5.663 8.225 -2.448 1.00 78.12 90 ASN A C 1
ATOM 680 O O . ASN A 1 90 ? -5.943 7.412 -1.569 1.00 78.12 90 ASN A O 1
ATOM 684 N N . PHE A 1 91 ? -6.418 8.373 -3.535 1.00 74.75 91 PHE A N 1
ATOM 685 C CA . PHE A 1 91 ? -7.579 7.543 -3.845 1.00 74.75 91 PHE A CA 1
ATOM 686 C C . PHE A 1 91 ? -7.418 6.931 -5.236 1.00 74.75 91 PHE A C 1
ATOM 688 O O . PHE A 1 91 ? -7.414 7.652 -6.235 1.00 74.75 91 PHE A O 1
ATOM 695 N N . ILE A 1 92 ? -7.261 5.610 -5.311 1.00 81.56 92 ILE A N 1
ATOM 696 C CA . ILE A 1 92 ? -7.004 4.880 -6.558 1.00 81.56 92 ILE A CA 1
ATOM 697 C C . ILE A 1 92 ? -8.134 3.882 -6.804 1.00 81.56 92 ILE A C 1
ATOM 699 O O . ILE A 1 92 ? -8.412 3.045 -5.947 1.00 81.56 92 ILE A O 1
ATOM 703 N N . LEU A 1 93 ? -8.753 3.966 -7.986 1.00 78.00 93 LEU A N 1
ATOM 704 C CA . LEU A 1 93 ? -9.783 3.045 -8.470 1.00 78.00 93 LEU A CA 1
ATOM 705 C C . LEU A 1 93 ? -9.345 2.374 -9.780 1.00 78.00 93 LEU A C 1
ATOM 707 O O . LEU A 1 93 ? -9.374 3.027 -10.822 1.00 78.00 93 LEU A O 1
ATOM 711 N N . GLY A 1 94 ? -9.004 1.087 -9.744 1.00 78.50 94 GLY A N 1
ATOM 712 C CA . GLY A 1 94 ? -8.554 0.293 -10.896 1.00 78.50 94 GLY A CA 1
ATOM 713 C C . GLY A 1 94 ? -9.648 0.014 -11.927 1.00 78.50 94 GLY A C 1
ATOM 714 O O . GLY A 1 94 ? -9.510 0.385 -13.086 1.00 78.50 94 GLY A O 1
ATOM 715 N N . ARG A 1 95 ? -10.826 -0.424 -11.458 1.00 83.31 95 ARG A N 1
ATOM 716 C CA . ARG A 1 95 ? -12.023 -0.827 -12.232 1.00 83.31 95 ARG A CA 1
ATOM 717 C C . ARG A 1 95 ? -11.982 -2.258 -12.751 1.00 83.31 95 ARG A C 1
ATOM 719 O O . ARG A 1 95 ? -12.347 -3.124 -11.984 1.00 83.31 95 ARG A O 1
ATOM 726 N N . ASP A 1 96 ? -11.724 -2.513 -14.029 1.00 83.19 96 ASP A N 1
ATOM 727 C CA . ASP A 1 96 ? -11.621 -3.881 -14.557 1.00 83.19 96 ASP A CA 1
ATOM 728 C C . ASP A 1 96 ? -10.207 -4.036 -15.119 1.00 83.19 96 ASP A C 1
ATOM 730 O O . ASP A 1 96 ? -9.683 -3.087 -15.687 1.00 83.19 96 ASP A O 1
ATOM 734 N N . GLY A 1 97 ? -9.622 -5.228 -15.055 1.00 85.75 97 GLY A N 1
ATOM 735 C CA . GLY A 1 97 ? -8.236 -5.440 -15.466 1.00 85.75 97 GLY A CA 1
ATOM 736 C C . GLY A 1 97 ? -7.434 -6.121 -14.369 1.00 85.75 97 GLY A C 1
ATOM 737 O O . GLY A 1 97 ? -7.880 -6.236 -13.243 1.00 85.75 97 GLY A O 1
ATOM 738 N N . ASN A 1 98 ? -6.267 -6.667 -14.713 1.00 92.38 98 ASN A N 1
ATOM 739 C CA . ASN A 1 98 ? -5.303 -7.082 -13.690 1.00 92.38 98 ASN A CA 1
ATOM 740 C C . ASN A 1 98 ? -4.402 -5.881 -13.409 1.00 92.38 98 ASN A C 1
ATOM 742 O O . ASN A 1 98 ? -3.505 -5.617 -14.222 1.00 92.38 98 ASN A O 1
ATOM 746 N N . ASP A 1 99 ? -4.654 -5.179 -12.315 1.00 89.12 99 ASP A N 1
ATOM 747 C CA . ASP A 1 99 ? -4.036 -3.890 -12.036 1.00 89.12 99 ASP A CA 1
ATOM 748 C C . ASP A 1 99 ? -2.864 -4.004 -11.065 1.00 89.12 99 ASP A C 1
ATOM 750 O O . ASP A 1 99 ? -2.776 -4.911 -10.236 1.00 89.12 99 ASP A O 1
ATOM 754 N N . VAL A 1 100 ? -1.925 -3.065 -11.157 1.00 92.81 100 VAL A N 1
ATOM 755 C CA . VAL A 1 100 ? -0.818 -2.933 -10.202 1.00 92.81 100 VAL A CA 1
ATOM 756 C C . VAL A 1 100 ? -0.920 -1.581 -9.512 1.00 92.81 100 VAL A C 1
ATOM 758 O O . VAL A 1 100 ? -0.838 -0.549 -10.168 1.00 92.81 100 VAL A O 1
ATOM 761 N N . VAL A 1 101 ? -1.073 -1.582 -8.190 1.00 91.19 101 VAL A N 1
ATOM 762 C CA . VAL A 1 101 ? -1.343 -0.387 -7.386 1.00 91.19 101 VAL A CA 1
ATOM 763 C C . VAL A 1 101 ? -0.171 -0.090 -6.446 1.00 91.19 101 VAL A C 1
ATOM 765 O O . VAL A 1 101 ? 0.105 -0.856 -5.519 1.00 91.19 101 VAL A O 1
ATOM 768 N N . LEU A 1 102 ? 0.489 1.047 -6.676 1.00 90.38 102 LEU A N 1
ATOM 769 C CA . LEU A 1 102 ? 1.528 1.653 -5.843 1.00 90.38 102 LEU A CA 1
ATOM 770 C C . LEU A 1 102 ? 1.164 3.124 -5.570 1.00 90.38 102 LEU A C 1
ATOM 772 O O . LEU A 1 102 ? 1.264 3.975 -6.456 1.00 90.38 102 LEU A O 1
ATOM 776 N N . ALA A 1 103 ? 0.731 3.411 -4.342 1.00 88.62 103 ALA A N 1
ATOM 777 C CA . ALA A 1 103 ? 0.213 4.729 -3.963 1.00 88.62 103 ALA A CA 1
ATOM 778 C C . ALA A 1 103 ? 1.233 5.659 -3.295 1.00 88.62 103 ALA A C 1
ATOM 780 O O . ALA A 1 103 ? 0.960 6.845 -3.161 1.00 88.62 103 ALA A O 1
ATOM 781 N N . VAL A 1 104 ? 2.402 5.139 -2.922 1.00 85.94 104 VAL A N 1
ATOM 782 C CA . VAL A 1 104 ? 3.440 5.906 -2.225 1.00 85.94 104 VAL A CA 1
ATOM 783 C C . VAL A 1 104 ? 4.541 6.365 -3.180 1.00 85.94 104 VAL A C 1
ATOM 785 O O . VAL A 1 104 ? 4.772 5.761 -4.231 1.00 85.94 104 VAL A O 1
ATOM 788 N N . ASP A 1 105 ? 5.285 7.396 -2.779 1.00 82.94 105 ASP A N 1
ATOM 789 C CA . ASP A 1 105 ? 6.593 7.709 -3.365 1.00 82.94 105 ASP A CA 1
ATOM 790 C C . ASP A 1 105 ? 7.666 6.753 -2.809 1.00 82.94 105 ASP A C 1
ATOM 792 O O . ASP A 1 105 ? 8.212 6.946 -1.718 1.00 82.94 105 ASP A O 1
ATOM 796 N N . ASP A 1 106 ? 7.974 5.704 -3.573 1.00 81.50 106 ASP A N 1
ATOM 797 C CA . ASP A 1 106 ? 8.934 4.654 -3.218 1.00 81.50 106 ASP A CA 1
ATOM 798 C C . ASP A 1 106 ? 10.410 5.081 -3.333 1.00 81.50 106 ASP A C 1
ATOM 800 O O . ASP A 1 106 ? 11.313 4.334 -2.940 1.00 81.50 106 ASP A O 1
ATOM 804 N N . SER A 1 107 ? 10.679 6.302 -3.808 1.00 74.62 107 SER A N 1
ATOM 805 C CA . SER A 1 107 ? 12.028 6.876 -3.830 1.00 74.62 107 SER A CA 1
ATOM 806 C C . SER A 1 107 ? 12.494 7.380 -2.457 1.00 74.62 107 SER A C 1
ATOM 808 O O . SER A 1 107 ? 13.698 7.580 -2.250 1.00 74.62 107 SER A O 1
ATOM 810 N N . GLN A 1 108 ? 11.564 7.550 -1.510 1.00 74.12 108 GLN A N 1
ATOM 811 C CA . GLN A 1 108 ? 11.831 8.038 -0.158 1.00 74.12 108 GLN A CA 1
ATOM 812 C C . GLN A 1 108 ? 12.520 6.984 0.726 1.00 74.12 108 GLN A C 1
ATOM 814 O O . GLN A 1 108 ? 12.455 5.777 0.487 1.00 74.12 108 GLN A O 1
ATOM 819 N N . ASP A 1 109 ? 13.168 7.447 1.799 1.00 78.00 109 ASP A N 1
ATOM 820 C CA . ASP A 1 109 ? 13.744 6.552 2.813 1.00 78.00 109 ASP A CA 1
ATOM 821 C C . ASP A 1 109 ? 12.660 5.867 3.664 1.00 78.00 109 ASP A C 1
ATOM 823 O O . ASP A 1 109 ? 12.857 4.739 4.109 1.00 78.00 109 ASP A O 1
ATOM 827 N N . LEU A 1 110 ? 11.512 6.530 3.858 1.00 80.81 110 LEU A N 1
ATOM 828 C CA . LEU A 1 110 ? 10.328 5.996 4.545 1.00 80.81 110 LEU A CA 1
ATOM 829 C C . LEU A 1 110 ? 9.070 6.244 3.686 1.00 80.81 110 LEU A C 1
ATOM 831 O O . LEU A 1 110 ? 8.326 7.192 3.959 1.00 80.81 110 LEU A O 1
ATOM 835 N N . PRO A 1 111 ? 8.858 5.458 2.612 1.00 85.88 111 PRO A N 1
ATOM 836 C CA . PRO A 1 111 ? 7.690 5.596 1.740 1.00 85.88 111 PRO A CA 1
ATOM 837 C C . PRO A 1 111 ? 6.389 5.367 2.508 1.00 85.88 111 PRO A C 1
ATOM 839 O O . PRO A 1 111 ? 6.323 4.464 3.343 1.00 85.88 111 PRO A O 1
ATOM 842 N N . GLY A 1 112 ? 5.349 6.154 2.235 1.00 80.69 112 GLY A N 1
ATOM 843 C CA . GLY A 1 112 ? 4.061 6.025 2.922 1.00 80.69 112 GLY A CA 1
ATOM 844 C C . GLY A 1 112 ? 4.019 6.631 4.324 1.00 80.69 112 GLY A C 1
ATOM 845 O O . GLY A 1 112 ? 2.971 6.619 4.959 1.00 80.69 112 GLY A O 1
ATOM 846 N N . ARG A 1 113 ? 5.131 7.164 4.849 1.00 80.56 113 ARG A N 1
ATOM 847 C CA . ARG A 1 113 ? 5.136 7.750 6.194 1.00 80.56 113 ARG A CA 1
ATOM 848 C C . ARG A 1 113 ? 4.210 8.964 6.250 1.00 80.56 113 ARG A C 1
ATOM 850 O O . ARG A 1 113 ? 4.461 9.953 5.557 1.00 80.56 113 ARG A O 1
ATOM 857 N N . ARG A 1 114 ? 3.247 8.936 7.178 1.00 72.56 114 ARG A N 1
ATOM 858 C CA . ARG A 1 114 ? 2.151 9.922 7.316 1.00 72.56 114 ARG A CA 1
ATOM 859 C C . ARG A 1 114 ? 1.215 9.973 6.094 1.00 72.56 114 ARG A C 1
ATOM 861 O O . ARG A 1 114 ? 0.661 11.030 5.795 1.00 72.56 114 ARG A O 1
ATOM 868 N N . GLU A 1 115 ? 1.065 8.864 5.377 1.00 78.12 115 GLU A N 1
ATOM 869 C CA . GLU A 1 115 ? 0.177 8.737 4.216 1.00 78.12 115 GLU A CA 1
ATOM 870 C C . GLU A 1 115 ? -0.923 7.721 4.522 1.00 78.12 115 GLU A C 1
ATOM 872 O O . GLU A 1 115 ? -0.662 6.647 5.058 1.00 78.12 115 GLU A O 1
ATOM 877 N N . PHE A 1 116 ? -2.165 8.065 4.195 1.00 75.94 116 PHE A N 1
ATOM 878 C CA . PHE A 1 116 ? -3.308 7.175 4.352 1.00 75.94 116 PHE A CA 1
ATOM 879 C C . PHE A 1 116 ? -4.005 7.056 3.003 1.00 75.94 116 PHE A C 1
ATOM 881 O O . PHE A 1 116 ?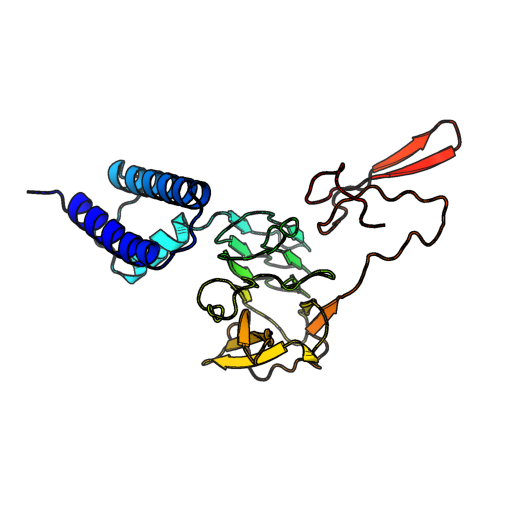 -4.609 8.024 2.548 1.00 75.94 116 PHE A O 1
ATOM 888 N N . ASP A 1 117 ? -3.897 5.894 2.363 1.00 85.56 117 ASP A N 1
ATOM 889 C CA . ASP A 1 117 ? -4.304 5.718 0.968 1.00 85.56 117 ASP A CA 1
ATOM 890 C C . ASP A 1 117 ? -5.462 4.737 0.818 1.00 85.56 117 ASP A C 1
ATOM 892 O O . ASP A 1 117 ? -5.510 3.701 1.475 1.00 85.56 117 ASP A O 1
ATOM 896 N N . PHE A 1 118 ? -6.368 5.027 -0.111 1.00 82.00 118 PHE A N 1
ATOM 897 C CA . PHE A 1 118 ? -7.469 4.152 -0.500 1.00 82.00 118 PHE A CA 1
ATOM 898 C C . PHE A 1 118 ? -7.128 3.452 -1.809 1.00 82.00 118 PHE A C 1
ATOM 900 O O . PHE A 1 118 ? -6.962 4.098 -2.848 1.00 82.00 118 PHE A O 1
ATOM 907 N N . LEU A 1 119 ? -7.039 2.126 -1.751 1.00 87.75 119 LEU A N 1
ATOM 908 C CA . LEU A 1 119 ? -6.565 1.288 -2.843 1.00 87.75 119 LEU A CA 1
ATOM 909 C C . LEU A 1 119 ? -7.669 0.312 -3.251 1.00 87.75 119 LEU A C 1
ATOM 911 O O . LEU A 1 119 ? -7.902 -0.684 -2.567 1.00 87.75 119 LEU A O 1
ATOM 915 N N . ASP A 1 120 ? -8.338 0.577 -4.369 1.00 85.62 120 ASP A N 1
ATOM 916 C CA . ASP A 1 120 ? -9.296 -0.342 -4.983 1.00 85.62 120 ASP A CA 1
ATOM 917 C C . ASP A 1 120 ? -8.759 -0.797 -6.342 1.00 85.62 120 ASP A C 1
ATOM 919 O O . ASP A 1 120 ? -8.555 0.021 -7.236 1.00 85.62 120 ASP A O 1
ATOM 923 N N . GLY A 1 121 ? -8.507 -2.097 -6.490 1.00 81.62 121 GLY A N 1
ATOM 924 C CA . GLY A 1 121 ? -8.115 -2.700 -7.769 1.00 81.62 121 GLY A CA 1
ATOM 925 C C . GLY A 1 121 ? -9.315 -2.984 -8.676 1.00 81.62 121 GLY A C 1
ATOM 926 O O . GLY A 1 121 ? -9.186 -3.011 -9.890 1.00 81.62 121 GLY A O 1
ATOM 927 N N . GLY A 1 122 ? -10.519 -3.101 -8.113 1.00 83.50 122 GLY A N 1
ATOM 928 C CA . GLY A 1 122 ? -11.703 -3.517 -8.849 1.00 83.50 122 GLY A CA 1
ATOM 929 C C . GLY A 1 122 ? -11.690 -5.009 -9.221 1.00 83.50 122 GLY A C 1
ATOM 930 O O . GLY A 1 122 ? -11.482 -5.875 -8.371 1.00 83.50 122 GLY A O 1
ATOM 931 N N . ASN A 1 123 ? -12.029 -5.335 -10.468 1.00 83.06 123 ASN A N 1
ATOM 932 C CA . ASN A 1 123 ? -12.189 -6.685 -10.995 1.00 83.06 123 ASN A CA 1
ATOM 933 C C . ASN A 1 123 ? -10.982 -7.130 -11.834 1.00 83.06 123 ASN A C 1
ATOM 935 O O . ASN A 1 123 ? -10.816 -6.714 -12.973 1.00 83.06 123 ASN A O 1
ATOM 939 N N . GLY A 1 124 ? -10.296 -8.166 -11.382 1.00 91.50 124 GLY A N 1
ATOM 940 C CA . GLY A 1 124 ? -9.308 -8.927 -12.128 1.00 91.50 124 GLY A CA 1
ATOM 941 C C . GLY A 1 124 ? -8.389 -9.630 -11.149 1.00 91.50 124 GLY A C 1
ATOM 942 O O . GLY A 1 124 ? -8.870 -10.165 -10.159 1.00 91.50 124 GLY A O 1
ATOM 943 N N . ARG A 1 125 ? -7.095 -9.710 -11.449 1.00 96.00 125 ARG A N 1
ATOM 944 C CA . ARG A 1 125 ? -6.075 -10.217 -10.522 1.00 96.00 125 ARG A CA 1
ATOM 945 C C . ARG A 1 125 ? -5.140 -9.080 -10.170 1.00 96.00 125 ARG A C 1
ATOM 947 O O . ARG A 1 125 ? -4.133 -8.879 -10.853 1.00 96.00 125 ARG A O 1
ATOM 954 N N . ASP A 1 126 ? -5.487 -8.359 -9.120 1.00 96.44 126 ASP A N 1
ATOM 955 C CA . ASP A 1 126 ? -4.854 -7.089 -8.796 1.00 96.44 126 ASP A CA 1
ATOM 956 C C . ASP A 1 126 ? -3.681 -7.279 -7.841 1.00 96.44 126 ASP A C 1
ATOM 958 O O . ASP A 1 126 ? -3.617 -8.237 -7.067 1.00 96.44 126 ASP A O 1
ATOM 962 N N . ARG A 1 127 ? -2.710 -6.370 -7.890 1.00 97.19 127 ARG A N 1
ATOM 963 C CA . ARG A 1 127 ? -1.559 -6.358 -6.991 1.00 97.19 127 ARG A CA 1
ATOM 964 C C . ARG A 1 127 ? -1.485 -5.045 -6.233 1.00 97.19 127 ARG A C 1
ATOM 966 O O . ARG A 1 127 ? -1.124 -4.023 -6.805 1.00 97.19 127 ARG A O 1
ATOM 973 N N . PHE A 1 128 ? -1.678 -5.116 -4.924 1.00 96.81 128 PHE A N 1
ATOM 974 C CA . PHE A 1 128 ? -1.481 -4.006 -3.998 1.00 96.81 128 PHE A CA 1
ATOM 975 C C . PHE A 1 128 ? -0.065 -4.058 -3.426 1.00 96.81 128 PHE A C 1
ATOM 977 O O . PHE A 1 128 ? 0.324 -5.048 -2.799 1.00 96.81 128 PHE A O 1
ATOM 984 N N . ILE A 1 129 ? 0.734 -3.020 -3.664 1.00 95.69 129 ILE A N 1
ATOM 985 C CA . ILE A 1 129 ? 2.134 -2.969 -3.242 1.00 95.69 129 ILE A CA 1
ATOM 986 C C . ILE A 1 129 ? 2.249 -2.159 -1.949 1.00 95.69 129 ILE A C 1
ATOM 988 O O . ILE A 1 129 ? 2.212 -0.935 -1.976 1.00 95.69 129 ILE A O 1
ATOM 992 N N . LEU A 1 130 ? 2.445 -2.854 -0.825 1.00 96.31 130 LEU A N 1
ATOM 993 C CA . LEU A 1 130 ? 2.664 -2.255 0.503 1.00 96.31 130 LEU A CA 1
ATOM 994 C C . LEU A 1 130 ? 4.122 -2.412 0.980 1.00 96.31 130 LEU A C 1
ATOM 996 O O . LEU A 1 130 ? 4.456 -2.185 2.141 1.00 96.31 130 LEU A O 1
ATOM 1000 N N . GLY A 1 131 ? 5.007 -2.841 0.086 1.00 94.12 131 GLY A N 1
ATOM 1001 C CA . GLY A 1 131 ? 6.436 -2.939 0.335 1.00 94.12 131 GLY A CA 1
ATOM 1002 C C . GLY A 1 131 ? 7.193 -3.407 -0.899 1.00 94.12 131 GLY A C 1
ATOM 1003 O O . GLY A 1 131 ? 6.657 -4.103 -1.773 1.00 94.12 131 GLY A O 1
ATOM 1004 N N . ASP A 1 132 ? 8.464 -3.035 -0.961 1.00 90.00 132 ASP A N 1
ATOM 1005 C CA . ASP A 1 132 ? 9.392 -3.447 -2.004 1.00 90.00 132 ASP A CA 1
ATOM 1006 C C . ASP A 1 132 ? 10.528 -4.310 -1.431 1.00 90.00 132 ASP A C 1
ATOM 1008 O O . ASP A 1 132 ? 10.525 -4.742 -0.276 1.00 90.00 132 ASP A O 1
ATOM 1012 N N . ARG A 1 133 ? 11.533 -4.606 -2.258 1.00 87.69 133 ARG A N 1
ATOM 1013 C CA . ARG A 1 133 ? 12.688 -5.414 -1.843 1.00 87.69 133 ARG A CA 1
ATOM 1014 C C . ARG A 1 133 ? 13.554 -4.753 -0.757 1.00 87.69 133 ARG A C 1
ATOM 1016 O O . ARG A 1 133 ? 14.326 -5.456 -0.109 1.00 87.69 133 ARG A O 1
ATOM 1023 N N . ARG A 1 134 ? 13.435 -3.436 -0.562 1.00 86.31 134 ARG A N 1
ATOM 1024 C CA . ARG A 1 134 ? 14.228 -2.623 0.370 1.00 86.31 134 ARG A CA 1
ATOM 1025 C C . ARG A 1 134 ? 13.513 -2.424 1.702 1.00 86.31 134 ARG A C 1
ATOM 1027 O O . ARG A 1 134 ? 14.165 -2.522 2.735 1.00 86.31 134 ARG A O 1
ATOM 1034 N N . THR A 1 135 ? 12.218 -2.115 1.681 1.00 91.19 135 THR A N 1
ATOM 1035 C CA . THR A 1 135 ? 11.466 -1.725 2.877 1.00 91.19 135 THR A CA 1
ATOM 1036 C C . THR A 1 135 ? 9.971 -2.004 2.760 1.00 91.19 135 THR A C 1
ATOM 1038 O O . THR A 1 135 ? 9.393 -2.020 1.673 1.00 91.19 135 THR A O 1
ATOM 1041 N N . ALA A 1 136 ? 9.329 -2.190 3.914 1.00 94.25 136 ALA A N 1
ATOM 1042 C CA . ALA A 1 136 ? 7.883 -2.043 4.027 1.00 94.25 136 ALA A CA 1
ATOM 1043 C C . ALA A 1 136 ? 7.507 -0.560 3.881 1.00 94.25 136 ALA A C 1
ATOM 1045 O O . ALA A 1 136 ? 8.259 0.315 4.328 1.00 94.25 136 ALA A O 1
ATOM 1046 N N . PHE A 1 137 ? 6.369 -0.290 3.250 1.00 92.94 137 PHE A N 1
ATOM 1047 C CA . PHE A 1 137 ? 5.799 1.052 3.134 1.00 92.94 137 PHE A CA 1
ATOM 1048 C C . PHE A 1 137 ? 4.877 1.341 4.316 1.00 92.94 137 PHE A C 1
ATOM 1050 O O . PHE A 1 137 ? 4.520 0.424 5.054 1.00 92.94 137 PHE A O 1
ATOM 1057 N N . TYR A 1 138 ? 4.543 2.618 4.509 1.00 88.62 138 TYR A N 1
ATOM 1058 C CA . TYR A 1 138 ? 3.782 3.129 5.657 1.00 88.62 138 TYR A CA 1
ATOM 1059 C C . TYR A 1 138 ? 4.451 2.863 7.010 1.00 88.62 138 TYR A C 1
ATOM 1061 O O . TYR A 1 138 ? 3.836 2.988 8.055 1.00 88.62 138 TYR A O 1
ATOM 1069 N N . ASN A 1 139 ? 5.736 2.501 7.003 1.00 87.88 139 ASN A N 1
ATOM 1070 C CA . ASN A 1 139 ? 6.510 2.345 8.221 1.00 87.88 139 ASN A CA 1
ATOM 1071 C C . ASN A 1 139 ? 7.120 3.692 8.611 1.00 87.88 139 ASN A C 1
ATOM 1073 O O . ASN A 1 139 ? 8.039 4.184 7.948 1.00 87.88 139 ASN A O 1
ATOM 1077 N N . SER A 1 140 ? 6.656 4.269 9.714 1.00 73.75 140 SER A N 1
ATOM 1078 C CA . SER A 1 140 ? 7.136 5.550 10.232 1.00 73.75 140 SER A CA 1
ATOM 1079 C C . SER A 1 140 ? 8.565 5.496 10.784 1.00 73.75 140 SER A C 1
ATOM 1081 O O . SER A 1 140 ? 9.210 6.538 10.949 1.00 73.75 140 SER A O 1
ATOM 1083 N N . GLY A 1 141 ? 9.077 4.292 11.069 1.00 74.50 141 GLY A N 1
ATOM 1084 C CA . GLY A 1 141 ? 10.376 4.063 11.699 1.00 74.50 141 GLY A CA 1
ATOM 1085 C C . GLY A 1 141 ? 10.416 4.422 13.189 1.00 74.50 141 GLY A C 1
ATOM 1086 O O . GLY A 1 141 ? 11.487 4.362 13.797 1.00 74.50 141 GLY A O 1
ATOM 1087 N N . ASN A 1 142 ? 9.282 4.791 13.792 1.00 70.00 142 ASN A N 1
ATOM 1088 C CA . ASN A 1 142 ? 9.194 5.201 15.188 1.00 70.00 142 ASN A CA 1
ATOM 1089 C C . ASN A 1 142 ? 8.287 4.254 15.981 1.00 70.00 142 ASN A C 1
ATOM 1091 O O . ASN A 1 142 ? 7.072 4.280 15.854 1.00 70.00 142 ASN A O 1
ATOM 1095 N N . ALA A 1 143 ? 8.892 3.475 16.878 1.00 69.19 143 ALA A N 1
ATOM 1096 C CA . ALA A 1 143 ? 8.209 2.450 17.668 1.00 69.19 143 ALA A CA 1
ATOM 1097 C C . ALA A 1 143 ? 7.119 2.968 18.634 1.00 69.19 143 ALA A C 1
ATOM 1099 O O . ALA A 1 143 ? 6.423 2.151 19.235 1.00 69.19 143 ALA A O 1
ATOM 1100 N N . ASN A 1 144 ? 6.989 4.288 18.824 1.00 62.72 144 ASN A N 1
ATOM 1101 C CA . ASN A 1 144 ? 5.969 4.896 19.686 1.00 62.72 144 ASN A CA 1
ATOM 1102 C C . ASN A 1 144 ? 4.665 5.243 18.952 1.00 62.72 144 ASN A C 1
ATOM 1104 O O . ASN A 1 144 ? 3.672 5.547 19.610 1.00 62.72 144 ASN A O 1
ATOM 1108 N N . PHE A 1 145 ? 4.662 5.215 17.621 1.00 61.59 145 PHE A N 1
ATOM 1109 C CA . PHE A 1 145 ? 3.468 5.409 16.808 1.00 61.59 145 PHE A CA 1
ATOM 1110 C C . PHE A 1 145 ? 3.107 4.040 16.239 1.00 61.59 145 PHE A C 1
ATOM 1112 O O . PHE A 1 145 ? 3.913 3.459 15.535 1.00 61.59 145 PHE A O 1
ATOM 1119 N N . ALA A 1 146 ? 1.967 3.477 16.642 1.00 61.09 146 ALA A N 1
ATOM 1120 C CA . ALA A 1 146 ? 1.550 2.124 16.260 1.00 61.09 146 ALA A CA 1
ATOM 1121 C C . ALA A 1 146 ? 0.626 2.145 15.024 1.00 61.09 146 ALA A C 1
ATOM 1123 O O . ALA A 1 146 ? -0.439 1.527 15.031 1.00 61.09 146 ALA A O 1
ATOM 1124 N N . GLY A 1 147 ? 1.026 2.896 13.993 1.00 55.88 147 GLY A N 1
ATOM 1125 C CA . GLY A 1 147 ? 0.384 2.985 12.677 1.00 55.88 147 GLY A CA 1
ATOM 1126 C C . GLY A 1 147 ? -1.083 3.440 12.639 1.00 55.88 147 GLY A C 1
ATOM 1127 O O . GLY A 1 147 ? -1.801 3.128 11.696 1.00 55.88 147 GLY A O 1
ATOM 1128 N N . ASP A 1 148 ? -1.576 4.205 13.618 1.00 57.62 148 ASP A N 1
ATOM 1129 C CA . ASP A 1 148 ? -2.937 4.771 13.564 1.00 57.62 148 ASP A CA 1
ATOM 1130 C C . ASP A 1 148 ? -3.077 5.940 12.566 1.00 57.62 148 ASP A C 1
ATOM 1132 O O . ASP A 1 148 ? -4.170 6.483 12.394 1.00 57.62 148 ASP A O 1
ATOM 1136 N N . ARG A 1 149 ? -1.978 6.343 11.915 1.00 62.19 149 ARG A N 1
ATOM 1137 C CA . ARG A 1 149 ? -1.880 7.584 11.126 1.00 62.19 149 ARG A CA 1
ATOM 1138 C C . ARG A 1 149 ? -1.332 7.395 9.711 1.00 62.19 149 ARG A C 1
ATOM 1140 O O . ARG A 1 149 ? -1.387 8.348 8.934 1.00 62.19 149 ARG A O 1
ATOM 1147 N N . ASP A 1 150 ? -0.831 6.211 9.373 1.00 72.19 150 ASP A N 1
ATOM 1148 C CA . ASP A 1 150 ? -0.270 5.891 8.065 1.00 72.19 150 ASP A CA 1
ATOM 1149 C C . ASP A 1 150 ? -0.446 4.418 7.695 1.00 72.19 150 ASP A C 1
ATOM 1151 O O . ASP A 1 150 ? 0.121 3.544 8.334 1.00 72.19 150 ASP A O 1
ATOM 1155 N N . TYR A 1 151 ? -1.251 4.138 6.664 1.00 84.31 151 TYR A N 1
ATOM 1156 C CA . TYR A 1 151 ? -1.455 2.789 6.125 1.00 84.31 151 TYR A CA 1
ATOM 1157 C C . TYR A 1 151 ? -2.188 2.806 4.776 1.00 84.31 151 TYR A C 1
ATOM 1159 O O . TYR A 1 151 ? -2.942 3.727 4.458 1.00 84.31 151 TYR A O 1
ATOM 1167 N N . GLY A 1 152 ? -2.024 1.736 3.995 1.00 89.38 152 GLY A N 1
ATOM 1168 C CA . GLY A 1 152 ? -2.849 1.483 2.811 1.00 89.38 152 GLY A CA 1
ATOM 1169 C C . GLY A 1 152 ? -4.146 0.746 3.162 1.00 89.38 152 GLY A C 1
ATOM 1170 O O . GLY A 1 152 ? -4.112 -0.389 3.646 1.00 89.38 152 GLY A O 1
ATOM 1171 N N . LEU A 1 153 ? -5.304 1.346 2.891 1.00 86.06 153 LEU A N 1
ATOM 1172 C CA . LEU A 1 153 ? -6.609 0.691 2.972 1.00 86.06 153 LEU A CA 1
ATOM 1173 C C . LEU A 1 153 ? -6.932 -0.004 1.646 1.00 86.06 153 LEU A C 1
ATOM 1175 O O . LEU A 1 153 ? -7.319 0.633 0.667 1.00 86.06 153 LEU A O 1
ATOM 1179 N N . VAL A 1 154 ? -6.811 -1.329 1.638 1.00 88.25 154 VAL A N 1
ATOM 1180 C CA . VAL A 1 154 ? -7.137 -2.185 0.496 1.00 88.25 154 VAL A CA 1
ATOM 1181 C C . VAL A 1 154 ? -8.630 -2.510 0.505 1.00 88.25 154 VAL A C 1
ATOM 1183 O O . VAL A 1 154 ? -9.158 -3.072 1.472 1.00 88.25 154 VAL A O 1
ATOM 1186 N N . LEU A 1 155 ? -9.309 -2.176 -0.588 1.00 82.38 155 LEU A N 1
ATOM 1187 C CA . LEU A 1 155 ? -10.732 -2.407 -0.817 1.00 82.38 155 LEU A CA 1
ATOM 1188 C C . LEU A 1 155 ? -10.937 -3.531 -1.838 1.00 82.38 155 LEU A C 1
ATOM 1190 O O . LEU A 1 155 ? -10.088 -3.774 -2.689 1.00 82.38 155 LEU A O 1
ATOM 1194 N N . GLY A 1 156 ? -12.063 -4.243 -1.735 1.00 79.38 156 GLY A N 1
ATOM 1195 C CA . GLY A 1 156 ? -12.472 -5.227 -2.747 1.00 79.38 156 GLY A CA 1
ATOM 1196 C C . GLY A 1 156 ? -11.593 -6.480 -2.860 1.00 79.38 156 GLY A C 1
ATOM 1197 O O . GLY A 1 156 ? -11.792 -7.264 -3.781 1.00 79.38 156 GLY A O 1
ATOM 1198 N N . PHE A 1 157 ? -10.656 -6.698 -1.932 1.00 93.56 157 PHE A N 1
ATOM 1199 C CA . PHE A 1 157 ? -9.669 -7.774 -2.024 1.00 93.56 157 PHE A CA 1
ATOM 1200 C C . PHE A 1 157 ? -10.297 -9.173 -2.119 1.00 93.56 157 PHE A C 1
ATOM 1202 O O . PHE A 1 157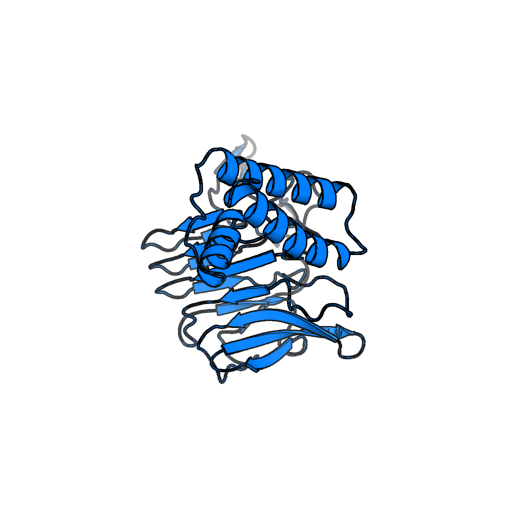 ? -11.055 -9.604 -1.243 1.00 93.56 157 PHE A O 1
ATOM 1209 N N . ARG A 1 158 ? -9.914 -9.936 -3.143 1.00 95.19 158 ARG A N 1
ATOM 1210 C CA . ARG A 1 158 ? -10.351 -11.317 -3.375 1.00 95.19 158 ARG A CA 1
ATOM 1211 C C . ARG A 1 158 ? -9.186 -12.270 -3.203 1.00 95.19 158 ARG A C 1
ATOM 1213 O O . ARG A 1 158 ? -8.277 -12.342 -4.019 1.00 95.19 158 ARG A O 1
ATOM 1220 N N . THR A 1 159 ? -9.276 -13.113 -2.181 1.00 96.56 159 THR A N 1
ATOM 1221 C CA . THR A 1 159 ? -8.231 -14.086 -1.815 1.00 96.56 159 THR A CA 1
ATOM 1222 C C . THR A 1 159 ? -7.904 -15.127 -2.893 1.00 96.56 159 THR A C 1
ATOM 1224 O O . THR A 1 159 ? -6.890 -15.814 -2.779 1.00 96.56 159 THR A O 1
ATOM 1227 N N . GLN A 1 160 ? -8.755 -15.291 -3.908 1.00 95.88 160 GLN A N 1
ATOM 1228 C CA . GLN A 1 160 ? -8.526 -16.227 -5.015 1.00 95.88 160 GLN A CA 1
ATOM 1229 C C . GLN A 1 160 ? -7.744 -15.602 -6.176 1.00 95.88 160 GLN A C 1
ATOM 1231 O O . GLN A 1 160 ? -7.090 -16.336 -6.917 1.00 95.88 160 GLN A O 1
ATOM 1236 N N . ASP A 1 161 ? -7.789 -14.276 -6.303 1.00 93.50 161 ASP A N 1
ATOM 1237 C CA . ASP A 1 161 ? -7.355 -13.558 -7.500 1.00 93.50 161 ASP A CA 1
ATOM 1238 C C . ASP A 1 161 ? -6.236 -12.557 -7.198 1.00 93.50 161 ASP A C 1
ATOM 1240 O O . ASP A 1 161 ? -5.225 -12.520 -7.907 1.00 93.50 161 ASP A O 1
ATOM 1244 N N . ASP A 1 162 ? -6.394 -11.791 -6.121 1.00 98.31 162 ASP A N 1
ATOM 1245 C CA . ASP A 1 162 ? -5.579 -10.621 -5.831 1.00 98.31 162 ASP A CA 1
ATOM 1246 C C . ASP A 1 162 ? -4.352 -10.965 -4.974 1.00 98.31 162 ASP A C 1
ATOM 1248 O O . ASP A 1 162 ? -4.269 -11.988 -4.283 1.00 98.31 162 ASP A O 1
ATOM 1252 N N . ILE A 1 163 ? -3.365 -10.075 -5.018 1.00 98.62 163 ILE A N 1
ATOM 1253 C CA . ILE A 1 163 ? -2.087 -10.190 -4.326 1.00 98.62 163 ILE A CA 1
ATOM 1254 C C . ILE A 1 163 ? -1.830 -8.929 -3.505 1.00 98.62 163 ILE A C 1
ATOM 1256 O O . ILE A 1 163 ? -1.925 -7.813 -4.007 1.00 98.62 163 ILE A O 1
ATOM 1260 N N . ILE A 1 164 ? -1.380 -9.113 -2.268 1.00 98.75 164 ILE A N 1
ATOM 1261 C CA . ILE A 1 164 ? -0.717 -8.074 -1.481 1.00 98.75 164 ILE A CA 1
ATOM 1262 C C . ILE A 1 164 ? 0.779 -8.386 -1.466 1.00 98.75 164 ILE A C 1
ATOM 1264 O O . ILE A 1 164 ? 1.207 -9.456 -1.019 1.00 98.75 164 ILE A O 1
ATOM 1268 N N . GLN A 1 165 ? 1.581 -7.458 -1.985 1.00 98.19 165 GLN A N 1
ATOM 1269 C CA . GLN A 1 165 ? 3.036 -7.537 -1.946 1.00 98.19 165 GLN A CA 1
ATOM 1270 C C . GLN A 1 165 ? 3.573 -6.856 -0.683 1.00 98.19 165 GLN A C 1
ATOM 1272 O O . GLN A 1 165 ? 3.219 -5.716 -0.390 1.00 98.19 165 GLN A O 1
ATOM 1277 N N . LEU A 1 166 ? 4.464 -7.548 0.024 1.00 98.12 166 LEU A N 1
ATOM 1278 C CA . LEU A 1 166 ? 5.098 -7.115 1.266 1.00 98.12 166 LEU A CA 1
ATOM 1279 C C . LEU A 1 166 ? 6.620 -7.264 1.192 1.00 98.12 166 LEU A C 1
ATOM 1281 O O . LEU A 1 166 ? 7.150 -8.120 0.481 1.00 98.12 166 LEU A O 1
ATOM 1285 N N . HIS A 1 167 ? 7.330 -6.469 1.985 1.00 95.88 167 HIS A N 1
ATOM 1286 C CA . HIS A 1 167 ? 8.774 -6.602 2.158 1.00 95.88 167 HIS A CA 1
ATOM 1287 C C . HIS A 1 167 ? 9.142 -7.806 3.042 1.00 95.88 167 HIS A C 1
ATOM 1289 O O . HIS A 1 167 ? 8.430 -8.117 3.992 1.00 95.88 167 HIS A O 1
ATOM 1295 N N . GLY A 1 168 ? 10.285 -8.450 2.813 1.00 96.12 168 GLY A N 1
ATOM 1296 C CA . GLY A 1 168 ? 10.854 -9.430 3.741 1.00 96.12 168 GLY A CA 1
ATOM 1297 C C . GLY A 1 168 ? 10.215 -10.811 3.625 1.00 96.12 168 GLY A C 1
ATOM 1298 O O . GLY A 1 168 ? 10.392 -11.496 2.620 1.00 96.12 168 GLY A O 1
ATOM 1299 N N . SER A 1 169 ? 9.534 -11.254 4.681 1.00 97.44 169 SER A N 1
ATOM 1300 C CA . SER A 1 169 ? 8.922 -12.582 4.796 1.00 97.44 169 SER A CA 1
ATOM 1301 C C . SER A 1 169 ? 7.696 -12.562 5.712 1.00 97.44 169 SER A C 1
ATOM 1303 O O . SER A 1 169 ? 7.506 -11.621 6.479 1.00 97.44 169 SER A O 1
ATOM 1305 N N . ALA A 1 170 ? 6.903 -13.638 5.712 1.00 98.06 170 ALA A N 1
ATOM 1306 C CA . ALA A 1 170 ? 5.754 -13.795 6.609 1.00 98.06 170 ALA A CA 1
ATOM 1307 C C . ALA A 1 170 ? 6.097 -13.599 8.098 1.00 98.06 170 ALA A C 1
ATOM 1309 O O . ALA A 1 170 ? 5.284 -13.070 8.846 1.00 98.06 170 ALA A O 1
ATOM 1310 N N . ALA A 1 171 ? 7.309 -13.967 8.529 1.00 97.00 171 ALA A N 1
ATOM 1311 C CA . ALA A 1 171 ? 7.747 -13.826 9.919 1.00 97.00 171 ALA A CA 1
ATOM 1312 C C . ALA A 1 171 ? 7.935 -12.365 10.366 1.00 97.00 171 ALA A C 1
ATOM 1314 O O . ALA A 1 171 ? 8.060 -12.105 11.560 1.00 97.00 171 ALA A O 1
ATOM 1315 N N . ASN A 1 172 ? 7.970 -11.417 9.427 1.00 96.69 172 ASN A N 1
ATOM 1316 C CA . ASN A 1 172 ? 8.080 -9.993 9.725 1.00 96.69 172 ASN A CA 1
ATOM 1317 C C . ASN A 1 172 ? 6.730 -9.346 10.045 1.00 96.69 172 ASN A C 1
ATOM 1319 O O . ASN A 1 172 ? 6.712 -8.168 10.385 1.00 96.69 172 ASN A O 1
ATOM 1323 N N . TYR A 1 173 ? 5.622 -10.083 9.943 1.00 97.50 173 TYR A N 1
ATOM 1324 C CA . TYR A 1 173 ? 4.286 -9.519 10.083 1.00 97.50 173 TYR A CA 1
ATOM 1325 C C . TYR A 1 173 ? 3.427 -10.295 11.069 1.00 97.50 173 TYR A C 1
ATOM 1327 O O . TYR A 1 173 ? 3.643 -11.476 11.341 1.00 97.50 173 TYR A O 1
ATOM 1335 N N . THR A 1 174 ? 2.391 -9.624 11.555 1.00 97.25 174 THR A N 1
ATOM 1336 C CA . THR A 1 174 ? 1.244 -10.261 12.193 1.00 97.25 174 THR A CA 1
ATOM 1337 C C . THR A 1 174 ? -0.051 -9.729 11.594 1.00 97.25 174 THR A C 1
ATOM 1339 O O . THR A 1 174 ? -0.096 -8.621 11.060 1.00 97.25 174 THR A O 1
ATOM 1342 N N . LEU A 1 175 ? -1.106 -10.534 11.681 1.00 98.12 175 LEU A N 1
ATOM 1343 C CA . LEU A 1 175 ? -2.448 -10.158 11.256 1.00 98.12 175 LEU A CA 1
ATOM 1344 C C . LEU A 1 175 ? -3.339 -10.027 12.484 1.00 98.12 175 LEU A C 1
ATOM 1346 O O . LEU A 1 175 ? -3.310 -10.889 13.366 1.00 98.12 175 LEU A O 1
ATOM 1350 N N . GLN A 1 176 ? -4.153 -8.979 12.525 1.00 96.31 176 GLN A N 1
ATOM 1351 C CA . GLN A 1 176 ? -5.169 -8.798 13.558 1.00 96.31 176 GLN A CA 1
ATOM 1352 C C . GLN A 1 176 ? -6.510 -8.509 12.901 1.00 96.31 176 GLN A C 1
ATOM 1354 O O . GLN A 1 176 ? -6.585 -7.735 11.953 1.00 96.31 176 GLN A O 1
ATOM 1359 N N . VAL A 1 177 ? -7.569 -9.146 13.389 1.00 96.00 177 VAL A N 1
ATOM 1360 C CA . VAL A 1 177 ? -8.926 -8.873 12.908 1.00 96.00 177 VAL A CA 1
ATOM 1361 C C . VAL A 1 177 ? -9.494 -7.699 13.694 1.00 96.00 177 VAL A C 1
ATOM 1363 O O . VAL A 1 177 ? -9.490 -7.734 14.924 1.00 96.00 177 VAL A O 1
ATOM 1366 N N . ASP A 1 178 ? -10.018 -6.709 12.979 1.00 83.75 178 ASP A N 1
ATOM 1367 C CA . ASP A 1 178 ? -10.779 -5.593 13.535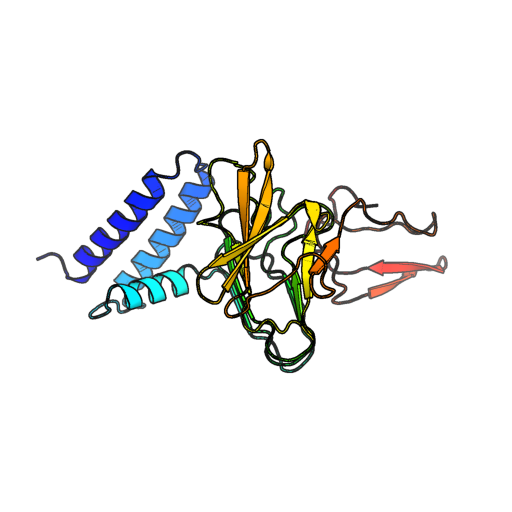 1.00 83.75 178 ASP A CA 1
ATOM 1368 C C . ASP A 1 178 ? -12.132 -5.500 12.817 1.00 83.75 178 ASP A C 1
ATOM 1370 O O . ASP A 1 178 ? -12.219 -5.205 11.622 1.00 83.75 178 ASP A O 1
ATOM 1374 N N . GLY A 1 179 ? -13.204 -5.856 13.528 1.00 88.56 179 GLY A N 1
ATOM 1375 C CA . GLY A 1 179 ? -14.540 -5.989 12.953 1.00 88.56 179 GLY A CA 1
ATOM 1376 C C . GLY A 1 179 ? -14.580 -6.987 11.789 1.00 88.56 179 GLY A C 1
ATOM 1377 O O . GLY A 1 179 ? -14.409 -8.191 11.976 1.00 88.56 179 GLY A O 1
ATOM 1378 N N . THR A 1 180 ? -14.850 -6.481 10.584 1.00 83.69 180 THR A N 1
ATOM 1379 C CA . THR A 1 180 ? -14.892 -7.264 9.335 1.00 83.69 180 THR A CA 1
ATOM 1380 C C . THR A 1 180 ? -13.599 -7.186 8.527 1.00 83.69 180 THR A C 1
ATOM 1382 O O . THR A 1 180 ? -13.545 -7.732 7.429 1.00 83.69 180 THR A O 1
ATOM 1385 N N . SER A 1 181 ? -12.585 -6.488 9.028 1.00 84.44 181 SER A N 1
ATOM 1386 C CA . SER A 1 181 ? -11.344 -6.197 8.317 1.00 84.44 181 SER A CA 1
ATOM 1387 C C . SER A 1 181 ? -10.165 -6.940 8.941 1.00 84.44 181 SER A C 1
ATOM 1389 O O . SER A 1 181 ? -10.219 -7.379 10.093 1.00 84.44 181 SER A O 1
ATOM 1391 N N . THR A 1 182 ? -9.081 -7.078 8.179 1.00 95.31 182 THR A N 1
ATOM 1392 C CA . THR A 1 182 ? -7.806 -7.605 8.680 1.00 95.31 182 THR A CA 1
ATOM 1393 C C . THR A 1 182 ? -6.721 -6.546 8.570 1.00 95.31 182 THR A C 1
ATOM 1395 O O . THR A 1 182 ? -6.371 -6.122 7.472 1.00 95.31 182 THR A O 1
ATOM 1398 N N . ASN A 1 183 ? -6.143 -6.185 9.706 1.00 95.38 183 ASN A N 1
ATOM 1399 C CA . ASN A 1 183 ? -5.000 -5.295 9.819 1.00 95.38 183 ASN A CA 1
ATOM 1400 C C . ASN A 1 183 ? -3.699 -6.090 9.653 1.00 95.38 183 ASN A C 1
ATOM 1402 O O . ASN A 1 183 ? -3.543 -7.177 10.220 1.00 95.38 183 ASN A O 1
ATOM 1406 N N . ILE A 1 184 ? -2.764 -5.537 8.885 1.00 97.75 184 ILE A N 1
ATOM 1407 C CA . ILE A 1 184 ? -1.432 -6.077 8.616 1.00 97.75 184 ILE A CA 1
ATOM 1408 C C . ILE A 1 184 ? -0.427 -5.218 9.375 1.00 97.75 184 ILE A C 1
ATOM 1410 O O . ILE A 1 184 ? -0.198 -4.059 9.031 1.00 97.75 184 ILE A O 1
ATOM 1414 N N . PHE A 1 185 ? 0.196 -5.807 10.390 1.00 95.88 185 PHE A N 1
ATOM 1415 C CA . PHE A 1 185 ? 1.203 -5.130 11.194 1.00 95.88 185 PHE A CA 1
ATOM 1416 C C . PHE A 1 185 ? 2.600 -5.631 10.849 1.00 95.88 185 PHE A C 1
ATOM 1418 O O . PHE A 1 185 ? 2.841 -6.839 10.868 1.00 95.88 185 PHE A O 1
ATOM 1425 N N . LEU A 1 186 ? 3.530 -4.714 10.597 1.00 95.38 186 LEU A N 1
ATOM 1426 C CA . LEU A 1 186 ? 4.964 -4.977 10.574 1.00 95.38 186 LEU A CA 1
ATOM 1427 C C . LEU A 1 186 ? 5.483 -5.094 12.015 1.00 95.38 186 LEU A C 1
ATOM 1429 O O . LEU A 1 186 ? 5.216 -4.240 12.860 1.00 95.38 186 LEU A O 1
ATOM 1433 N N . LEU A 1 187 ? 6.241 -6.150 12.298 1.00 93.44 187 LEU A N 1
ATOM 1434 C CA . LEU A 1 187 ? 6.879 -6.369 13.594 1.00 93.44 187 LEU A CA 1
ATOM 1435 C C . LEU A 1 187 ? 8.204 -5.600 13.669 1.00 93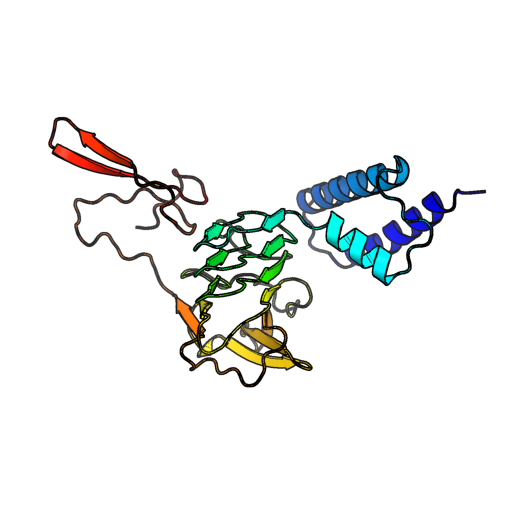.44 187 LEU A C 1
ATOM 1437 O O . LEU A 1 187 ? 9.112 -5.819 12.865 1.00 93.44 187 LEU A O 1
ATOM 1441 N N . GLY A 1 188 ? 8.319 -4.724 14.664 1.00 85.62 188 GLY A N 1
ATOM 1442 C CA . GLY A 1 188 ? 9.521 -3.956 14.971 1.00 85.62 188 GLY A CA 1
ATOM 1443 C C . GLY A 1 188 ? 10.298 -4.496 16.175 1.00 85.62 188 GLY A C 1
ATOM 1444 O O . GLY A 1 188 ? 10.103 -5.619 16.648 1.00 85.62 188 GLY A O 1
ATOM 1445 N N . GLN A 1 189 ? 11.227 -3.683 16.681 1.00 79.81 189 GLN A N 1
ATOM 1446 C CA . GLN A 1 189 ? 12.014 -4.030 17.867 1.00 79.81 189 GLN A CA 1
ATOM 1447 C C . GLN A 1 189 ? 11.149 -4.005 19.134 1.00 79.81 189 GLN A C 1
ATOM 1449 O O . GLN A 1 189 ? 10.167 -3.278 19.219 1.00 79.81 189 GLN A O 1
ATOM 1454 N N . ASN A 1 190 ? 11.533 -4.779 20.154 1.00 80.44 190 ASN A N 1
ATOM 1455 C CA . ASN A 1 190 ? 10.835 -4.830 21.449 1.00 80.44 190 ASN A CA 1
ATOM 1456 C C . ASN A 1 190 ? 9.333 -5.165 21.349 1.00 80.44 190 ASN A C 1
ATOM 1458 O O . ASN A 1 190 ? 8.548 -4.727 22.186 1.00 80.44 190 ASN A O 1
ATOM 1462 N N . ASN A 1 191 ? 8.941 -5.960 20.347 1.00 78.19 191 ASN A N 1
ATOM 1463 C CA . ASN A 1 191 ? 7.547 -6.293 20.036 1.00 78.19 191 ASN A CA 1
ATOM 1464 C C . ASN A 1 191 ? 6.676 -5.084 19.651 1.00 78.19 191 ASN A C 1
ATOM 1466 O O . ASN A 1 191 ? 5.452 -5.176 19.753 1.00 78.19 191 ASN A O 1
ATOM 1470 N N . SER A 1 192 ? 7.271 -3.970 19.206 1.00 86.44 192 SER A N 1
ATOM 1471 C CA . SER A 1 192 ? 6.495 -2.892 18.595 1.00 86.44 192 SER A CA 1
ATOM 1472 C C . SER A 1 192 ? 5.817 -3.399 17.324 1.00 86.44 192 SER A C 1
ATOM 1474 O O . SER A 1 192 ? 6.335 -4.278 16.629 1.00 86.44 192 SER A O 1
ATOM 1476 N N . GLN A 1 193 ? 4.647 -2.853 17.027 1.00 89.81 193 GLN A N 1
ATOM 1477 C CA . GLN A 1 193 ? 3.871 -3.199 15.846 1.00 89.81 193 GLN A CA 1
ATOM 1478 C C . GLN A 1 193 ? 3.513 -1.915 15.125 1.00 89.81 193 GLN A C 1
ATOM 1480 O O . GLN A 1 193 ? 3.059 -0.971 15.765 1.00 89.81 193 GLN A O 1
ATOM 1485 N N . GLU A 1 194 ? 3.719 -1.908 13.816 1.00 89.62 194 GLU A N 1
ATOM 1486 C CA . GLU A 1 194 ? 3.365 -0.793 12.946 1.00 89.62 194 GLU A CA 1
ATOM 1487 C C . GLU A 1 194 ? 2.284 -1.252 11.978 1.00 89.62 194 GLU A C 1
ATOM 1489 O O . GLU A 1 194 ? 2.502 -2.214 11.239 1.00 89.62 194 GLU A O 1
ATOM 1494 N N . LEU A 1 195 ? 1.110 -0.619 12.004 1.00 90.44 195 LEU A N 1
ATOM 1495 C CA . LEU A 1 195 ? 0.075 -0.885 11.008 1.00 90.44 195 LEU A CA 1
ATOM 1496 C C . LEU A 1 195 ? 0.565 -0.345 9.666 1.00 90.44 195 LEU A C 1
ATOM 1498 O O . LEU A 1 195 ? 0.864 0.832 9.561 1.00 90.44 195 LEU A O 1
ATOM 1502 N N . ILE A 1 196 ? 0.642 -1.202 8.651 1.00 94.50 196 ILE A N 1
ATOM 1503 C CA . ILE A 1 196 ? 1.070 -0.793 7.303 1.00 94.50 196 ILE A CA 1
ATOM 1504 C C . ILE A 1 196 ? -0.031 -0.966 6.256 1.00 94.50 196 ILE A C 1
ATOM 1506 O O . ILE A 1 196 ? 0.064 -0.464 5.137 1.00 94.50 196 ILE A O 1
ATOM 1510 N N . GLY A 1 197 ? -1.088 -1.700 6.600 1.00 94.44 197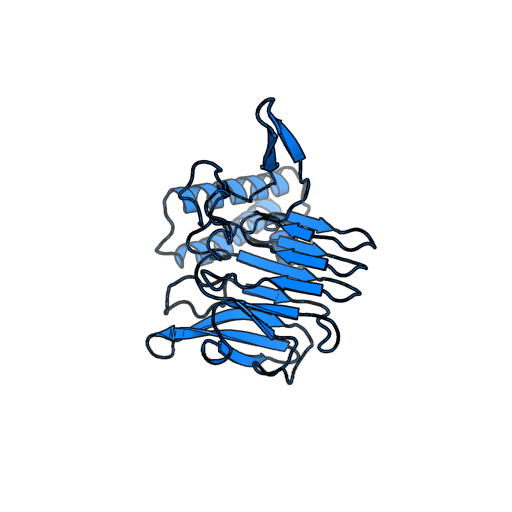 GLY A N 1
ATOM 1511 C CA . GLY A 1 197 ? -2.214 -1.895 5.707 1.00 94.44 197 GLY A CA 1
ATOM 1512 C C . GLY A 1 197 ? -3.410 -2.533 6.383 1.00 94.44 197 GLY A C 1
ATOM 1513 O O . GLY A 1 197 ? -3.273 -3.318 7.320 1.00 94.44 197 GLY A O 1
ATOM 1514 N N . THR A 1 198 ? -4.584 -2.240 5.844 1.00 92.38 198 THR A N 1
ATOM 1515 C CA . THR A 1 198 ? -5.858 -2.807 6.283 1.00 92.38 198 THR A CA 1
ATOM 1516 C C . THR A 1 198 ? -6.579 -3.378 5.079 1.00 92.38 198 THR A C 1
ATOM 1518 O O . THR A 1 198 ? -6.802 -2.678 4.097 1.00 92.38 198 THR A O 1
ATOM 1521 N N . VAL A 1 199 ? -6.969 -4.648 5.150 1.00 94.88 199 VAL A N 1
ATOM 1522 C CA . VAL A 1 199 ? -7.791 -5.306 4.130 1.00 94.88 199 VAL A CA 1
ATOM 1523 C C . VAL A 1 199 ? -9.246 -5.238 4.567 1.00 94.88 199 VAL A C 1
ATOM 1525 O O . VAL A 1 199 ? -9.658 -5.921 5.509 1.00 94.88 199 VAL A O 1
ATOM 1528 N N . SER A 1 200 ? -10.020 -4.386 3.901 1.00 86.25 200 SER A N 1
ATOM 1529 C CA . SER A 1 200 ? -11.405 -4.106 4.267 1.00 86.25 200 SER A CA 1
ATOM 1530 C C . SER A 1 200 ? -12.338 -5.254 3.896 1.00 86.25 200 SER A C 1
ATOM 1532 O O . SER A 1 200 ? -12.302 -5.761 2.776 1.00 86.25 200 SER A O 1
ATOM 1534 N N . GLY A 1 201 ? -13.202 -5.656 4.830 1.00 77.00 201 GLY A N 1
ATOM 1535 C CA . GLY A 1 201 ? -14.258 -6.644 4.570 1.00 77.00 201 GLY A CA 1
ATOM 1536 C C . GLY A 1 201 ? -13.771 -8.086 4.384 1.00 77.00 201 GLY A C 1
ATOM 1537 O O . GLY A 1 201 ? -14.572 -8.954 4.032 1.00 77.00 201 GLY A O 1
ATOM 1538 N N . VAL A 1 202 ? -12.486 -8.362 4.633 1.00 87.81 202 VAL A N 1
ATOM 1539 C CA . VAL A 1 202 ? -11.897 -9.699 4.532 1.00 87.81 202 VAL A CA 1
ATOM 1540 C C . VAL A 1 202 ? -11.278 -10.101 5.864 1.00 87.81 202 VAL A C 1
ATOM 1542 O O . VAL A 1 202 ? -10.452 -9.391 6.434 1.00 87.81 202 VAL A O 1
ATOM 1545 N N . THR A 1 203 ? -11.646 -11.289 6.341 1.00 95.19 203 THR A N 1
ATOM 1546 C CA . THR A 1 203 ? -11.097 -11.912 7.554 1.00 95.19 203 THR A CA 1
ATOM 1547 C C . THR A 1 203 ? -10.564 -13.311 7.248 1.00 95.19 203 THR A C 1
ATOM 1549 O O . THR A 1 203 ? -10.753 -13.833 6.149 1.00 95.19 203 THR A O 1
ATOM 1552 N N . GLY A 1 204 ? -9.876 -13.930 8.214 1.00 97.38 204 GLY A N 1
ATOM 1553 C CA . GLY A 1 204 ? -9.330 -15.283 8.052 1.00 97.38 204 GLY A CA 1
ATOM 1554 C C . GLY A 1 204 ? -8.130 -15.350 7.104 1.00 97.38 204 GLY A C 1
ATOM 1555 O O . GLY A 1 204 ? -7.811 -16.421 6.585 1.00 97.38 204 GLY A O 1
ATOM 1556 N N . LEU A 1 205 ? -7.470 -14.211 6.871 1.00 98.25 205 LEU A N 1
ATOM 1557 C CA . LEU A 1 205 ? -6.248 -14.164 6.087 1.00 98.25 205 LEU A CA 1
ATOM 1558 C C . LEU A 1 205 ? -5.103 -14.898 6.803 1.00 98.25 205 LEU A C 1
ATOM 1560 O O . LEU A 1 205 ? -5.045 -14.974 8.030 1.00 98.25 205 LEU A O 1
ATOM 1564 N N . SER A 1 206 ? -4.165 -15.428 6.024 1.00 98.31 206 SER A N 1
ATOM 1565 C CA . SER A 1 206 ? -2.984 -16.132 6.512 1.00 98.31 206 SER A CA 1
ATOM 1566 C C . SER A 1 206 ? -1.755 -15.660 5.757 1.00 98.31 206 SER A C 1
ATOM 1568 O O . SER A 1 206 ? -1.716 -15.750 4.536 1.00 98.31 206 SER A O 1
ATOM 1570 N N . LEU A 1 207 ? -0.718 -15.238 6.483 1.00 98.56 207 LEU A N 1
ATOM 1571 C CA . LEU A 1 207 ? 0.565 -14.795 5.916 1.00 98.56 207 LEU A CA 1
ATOM 1572 C C . LEU A 1 207 ? 1.282 -15.881 5.088 1.00 98.56 207 LEU A C 1
ATOM 1574 O O . LEU A 1 207 ? 2.170 -15.578 4.305 1.00 98.56 207 LEU A O 1
ATOM 1578 N N . ASN A 1 208 ? 0.889 -17.151 5.223 1.00 98.12 208 ASN A N 1
ATOM 1579 C CA . ASN A 1 208 ? 1.447 -18.256 4.434 1.00 98.12 208 ASN A CA 1
ATOM 1580 C C . ASN A 1 208 ? 0.617 -18.593 3.183 1.00 98.12 208 ASN A C 1
ATOM 1582 O O . ASN A 1 208 ? 0.952 -19.521 2.446 1.00 98.12 208 ASN A O 1
ATOM 1586 N N . ALA A 1 209 ? -0.493 -17.891 2.959 1.00 98.44 209 ALA A N 1
ATOM 1587 C CA . ALA A 1 209 ? -1.352 -18.101 1.806 1.00 98.44 209 ALA A CA 1
ATOM 1588 C C . ALA A 1 209 ? -0.765 -17.452 0.538 1.00 98.44 209 ALA A C 1
ATOM 1590 O O . ALA A 1 209 ? -0.002 -16.489 0.622 1.00 98.44 209 ALA A O 1
ATOM 1591 N N . PRO A 1 210 ? -1.129 -17.939 -0.664 1.00 97.44 210 PRO A N 1
ATOM 1592 C CA . PRO A 1 210 ? -0.487 -17.519 -1.911 1.00 97.44 210 PRO A CA 1
ATOM 1593 C C . PRO A 1 210 ? -0.737 -16.058 -2.307 1.00 97.44 210 PRO A C 1
ATOM 1595 O O . PRO A 1 210 ? 0.023 -15.549 -3.136 1.00 97.44 210 PRO A O 1
ATOM 1598 N N . TYR A 1 211 ? -1.763 -15.416 -1.738 1.00 98.06 211 TYR A N 1
ATOM 1599 C CA . TYR A 1 211 ? -2.119 -14.017 -1.977 1.00 98.06 211 TYR A CA 1
ATOM 1600 C C . TYR A 1 211 ? -1.238 -13.018 -1.215 1.00 98.06 211 TYR A C 1
ATOM 1602 O O . TYR A 1 211 ? -1.248 -11.838 -1.543 1.00 98.06 211 TYR A O 1
ATOM 1610 N N . PHE A 1 212 ? -0.427 -13.458 -0.248 1.00 98.62 212 PHE A N 1
ATOM 1611 C CA . PHE A 1 212 ? 0.690 -12.650 0.237 1.00 98.62 212 PHE A CA 1
ATOM 1612 C C . PHE A 1 212 ? 1.955 -13.023 -0.531 1.00 98.62 212 PHE A C 1
ATOM 1614 O O . PHE A 1 212 ? 2.389 -14.179 -0.546 1.00 98.62 212 PHE A O 1
ATOM 1621 N N . LYS A 1 213 ? 2.556 -12.036 -1.197 1.00 98.00 213 LYS A N 1
ATOM 1622 C CA . LYS A 1 213 ? 3.838 -12.185 -1.891 1.00 98.00 213 LYS A CA 1
ATOM 1623 C C . LYS A 1 213 ? 4.896 -11.358 -1.193 1.00 98.00 213 LYS A C 1
ATOM 1625 O O . LYS A 1 213 ? 4.712 -10.171 -0.971 1.00 98.00 213 LYS A O 1
ATOM 1630 N N . TYR A 1 214 ? 6.021 -11.991 -0.892 1.00 96.69 214 TYR A N 1
ATOM 1631 C CA . TYR A 1 214 ? 7.121 -11.347 -0.192 1.00 96.69 214 TYR A CA 1
ATOM 1632 C C . TYR A 1 214 ? 8.292 -11.090 -1.135 1.00 96.69 214 TYR A C 1
ATOM 1634 O O . TYR A 1 214 ? 8.642 -11.955 -1.940 1.00 96.69 214 TYR A O 1
ATOM 1642 N N . VAL A 1 215 ? 8.899 -9.912 -1.021 1.00 92.75 215 VAL A N 1
ATOM 1643 C CA . VAL A 1 215 ? 10.074 -9.495 -1.795 1.00 92.75 215 VAL A CA 1
ATOM 1644 C C . VAL A 1 215 ? 11.153 -8.950 -0.862 1.00 92.75 215 VAL A C 1
ATOM 1646 O O . VAL A 1 215 ? 10.862 -8.247 0.099 1.00 92.75 215 VAL A O 1
ATOM 1649 N N . SER A 1 216 ? 12.418 -9.274 -1.114 1.00 89.00 216 SER A N 1
ATOM 1650 C CA . SER A 1 216 ? 13.553 -8.763 -0.335 1.00 89.00 216 SER A CA 1
ATOM 1651 C C . SER A 1 216 ? 14.861 -8.882 -1.113 1.00 89.00 216 SER A C 1
ATOM 1653 O O . SER A 1 216 ? 14.935 -9.616 -2.101 1.00 89.00 216 SER A O 1
ATOM 1655 N N . GLY A 1 217 ? 15.885 -8.168 -0.645 1.00 78.06 217 GLY A N 1
ATOM 1656 C CA . GLY A 1 217 ? 17.256 -8.270 -1.140 1.00 78.06 217 GLY A CA 1
ATOM 1657 C C . GLY A 1 217 ? 17.631 -7.206 -2.167 1.00 78.06 217 GLY A C 1
ATOM 1658 O O . GLY A 1 217 ? 16.844 -6.320 -2.509 1.00 78.06 217 GLY A O 1
ATOM 1659 N N . ASP A 1 218 ? 18.869 -7.302 -2.644 1.00 66.62 218 ASP A N 1
ATOM 1660 C CA . ASP A 1 218 ? 19.410 -6.394 -3.651 1.00 66.62 218 ASP A CA 1
ATOM 1661 C C . ASP A 1 218 ? 18.796 -6.658 -5.029 1.00 66.62 218 ASP A C 1
ATOM 1663 O O . ASP A 1 218 ? 18.192 -7.706 -5.289 1.00 66.62 218 ASP A O 1
ATOM 1667 N N . ALA A 1 219 ? 18.941 -5.696 -5.944 1.00 61.25 219 ALA A N 1
ATOM 1668 C CA . ALA A 1 219 ? 18.614 -5.984 -7.330 1.00 61.25 219 ALA A CA 1
ATOM 1669 C C . ALA A 1 219 ? 19.469 -7.151 -7.834 1.00 61.25 219 ALA A C 1
ATOM 1671 O O . ALA A 1 219 ? 20.649 -7.237 -7.485 1.00 61.25 219 ALA A O 1
ATOM 1672 N N . PRO A 1 220 ? 18.914 -8.034 -8.681 1.00 58.03 220 PRO A N 1
ATOM 1673 C CA . PRO A 1 220 ? 19.740 -8.984 -9.401 1.00 58.03 220 PRO A CA 1
ATOM 1674 C C . PRO A 1 220 ? 20.821 -8.216 -10.163 1.00 58.03 220 PRO A C 1
ATOM 1676 O O . PRO A 1 220 ? 20.498 -7.326 -10.950 1.00 58.03 220 PRO A O 1
ATOM 1679 N N . ALA A 1 221 ? 22.089 -8.562 -9.930 1.00 56.88 221 ALA A N 1
ATOM 1680 C CA . ALA A 1 221 ? 23.179 -8.052 -10.749 1.00 56.88 221 ALA A CA 1
ATOM 1681 C C . ALA A 1 221 ? 22.922 -8.410 -12.226 1.00 56.88 221 ALA A C 1
ATOM 1683 O O . ALA A 1 221 ? 22.295 -9.445 -12.503 1.00 56.88 221 ALA A O 1
ATOM 1684 N N . PRO A 1 222 ? 23.410 -7.604 -13.186 1.00 55.06 222 PRO A N 1
ATOM 1685 C CA . PRO A 1 222 ? 23.291 -7.932 -14.597 1.00 55.06 222 PRO A CA 1
ATOM 1686 C C . PRO A 1 222 ? 23.821 -9.347 -14.855 1.00 55.06 222 PRO A C 1
ATOM 1688 O O . PRO A 1 222 ? 24.971 -9.663 -14.555 1.00 55.06 222 PRO A O 1
ATOM 1691 N N . VAL A 1 223 ? 22.981 -10.215 -15.425 1.00 57.84 223 VAL A N 1
ATOM 1692 C CA . VAL A 1 223 ? 23.354 -11.612 -15.733 1.00 57.84 223 VAL A CA 1
ATOM 1693 C C . VAL A 1 223 ? 24.456 -11.670 -16.807 1.00 57.84 223 VAL A C 1
ATOM 1695 O O . VAL A 1 223 ? 25.151 -12.673 -16.948 1.00 57.84 223 VAL A O 1
ATOM 1698 N N . VAL A 1 224 ? 24.657 -10.571 -17.541 1.00 61.84 224 VAL A N 1
ATOM 1699 C CA . VAL A 1 224 ? 25.712 -10.398 -18.541 1.00 61.84 224 VAL A CA 1
ATOM 1700 C C . VAL A 1 224 ? 26.515 -9.148 -18.186 1.00 61.84 224 VAL A C 1
ATOM 1702 O O . VAL A 1 224 ? 25.971 -8.051 -18.195 1.00 61.84 224 VAL A O 1
ATOM 1705 N N . GLY A 1 225 ? 27.818 -9.294 -17.921 1.00 55.41 225 GLY A N 1
ATOM 1706 C CA . GLY A 1 225 ? 28.688 -8.195 -17.461 1.00 55.41 225 GLY A CA 1
ATOM 1707 C C . GLY A 1 225 ? 28.948 -7.066 -18.470 1.00 55.41 225 GLY A C 1
ATOM 1708 O O . GLY A 1 225 ? 29.637 -6.110 -18.137 1.00 55.41 225 GLY A O 1
ATOM 1709 N N . LEU A 1 226 ? 28.420 -7.180 -19.694 1.00 62.03 226 LEU A N 1
ATOM 1710 C CA . LEU A 1 226 ? 28.414 -6.116 -20.707 1.00 62.03 226 LEU A CA 1
ATOM 1711 C C . LEU A 1 226 ? 27.152 -5.236 -20.631 1.00 62.03 226 LEU A C 1
ATOM 1713 O O . LEU A 1 226 ? 27.084 -4.213 -21.305 1.00 62.03 226 LEU A O 1
ATOM 1717 N N . ILE A 1 227 ? 26.147 -5.626 -19.839 1.00 57.00 227 ILE A N 1
ATOM 1718 C CA . ILE A 1 227 ? 24.921 -4.848 -19.643 1.00 57.00 227 ILE A CA 1
ATOM 1719 C C . ILE A 1 227 ? 25.153 -3.854 -18.504 1.00 57.00 227 ILE A C 1
ATOM 1721 O O . ILE A 1 227 ? 25.271 -4.252 -17.346 1.00 57.00 227 ILE A O 1
ATOM 1725 N N . ASN A 1 228 ? 25.151 -2.562 -18.832 1.00 59.41 228 ASN A N 1
ATOM 1726 C CA . ASN A 1 228 ? 25.091 -1.484 -17.848 1.00 59.41 228 ASN A CA 1
ATOM 1727 C C . ASN A 1 228 ? 23.627 -1.094 -17.611 1.00 59.41 228 ASN A C 1
ATOM 1729 O O . ASN A 1 228 ? 22.950 -0.628 -18.530 1.00 59.41 228 ASN A O 1
ATOM 1733 N N . GLN A 1 229 ? 23.133 -1.286 -16.387 1.00 58.25 229 GLN A N 1
ATOM 1734 C CA . GLN A 1 229 ? 21.792 -0.856 -16.002 1.00 58.25 229 GLN A CA 1
ATOM 1735 C C . GLN A 1 229 ? 21.831 0.597 -15.515 1.00 58.25 229 GLN A C 1
ATOM 1737 O O . GLN A 1 229 ? 22.499 0.913 -14.538 1.00 58.25 229 GLN A O 1
ATOM 1742 N N . TYR A 1 230 ? 21.076 1.476 -16.173 1.00 54.28 230 TYR A N 1
ATOM 1743 C CA . TYR A 1 230 ? 20.870 2.854 -15.727 1.00 54.28 230 TYR A CA 1
ATOM 1744 C C . TYR A 1 230 ? 19.460 2.968 -15.132 1.00 54.28 230 TYR A C 1
ATOM 1746 O O . TYR A 1 230 ? 18.466 2.905 -15.853 1.00 54.28 230 TYR A O 1
ATOM 1754 N N . GLY A 1 231 ? 19.360 3.069 -13.806 1.00 50.88 231 GLY A N 1
ATOM 1755 C CA . GLY A 1 231 ? 18.096 3.172 -13.071 1.00 50.88 231 GLY A CA 1
ATOM 1756 C C . GLY A 1 231 ? 18.335 3.498 -11.596 1.00 50.88 231 GLY A C 1
ATOM 1757 O O . GLY A 1 231 ? 19.418 3.240 -11.074 1.00 50.88 231 GLY A O 1
ATOM 1758 N N . ASN A 1 232 ? 17.344 4.094 -10.929 1.00 52.53 232 ASN A N 1
ATOM 1759 C CA . ASN A 1 232 ? 17.460 4.519 -9.530 1.00 52.53 232 ASN A CA 1
ATOM 1760 C C . ASN A 1 232 ? 16.753 3.551 -8.558 1.00 52.53 232 ASN A C 1
ATOM 1762 O O . ASN A 1 232 ? 16.496 2.394 -8.887 1.00 52.53 232 ASN A O 1
ATOM 1766 N N . ARG A 1 233 ? 16.503 4.026 -7.329 1.00 53.44 233 ARG A N 1
ATOM 1767 C CA . ARG A 1 233 ? 15.963 3.266 -6.194 1.00 53.44 233 ARG A CA 1
ATOM 1768 C C . ARG A 1 233 ? 14.475 2.889 -6.292 1.00 53.44 233 ARG A C 1
ATOM 1770 O O . ARG A 1 233 ? 14.095 1.987 -5.553 1.00 53.44 233 ARG A O 1
ATOM 1777 N N . GLY A 1 234 ? 13.678 3.533 -7.147 1.00 53.69 234 GLY A N 1
ATOM 1778 C CA . GLY A 1 234 ? 12.244 3.254 -7.302 1.00 53.69 234 GLY A CA 1
ATOM 1779 C C . GLY A 1 234 ? 11.940 2.047 -8.199 1.00 53.69 234 GLY A C 1
ATOM 1780 O O . GLY A 1 234 ? 12.819 1.509 -8.882 1.00 53.69 234 GLY A O 1
ATOM 1781 N N . GLN A 1 235 ? 10.681 1.606 -8.218 1.00 53.41 235 GLN A N 1
ATOM 1782 C CA . GLN A 1 235 ? 10.208 0.575 -9.138 1.00 53.41 235 GLN A CA 1
ATOM 1783 C C . GLN A 1 235 ? 10.313 1.055 -10.590 1.00 53.41 235 GLN A C 1
ATOM 1785 O O . GLN A 1 235 ? 9.782 2.097 -10.973 1.00 53.41 235 GLN A O 1
ATOM 1790 N N . ASN A 1 236 ? 11.000 0.258 -11.411 1.00 53.00 236 ASN A N 1
ATOM 1791 C CA . ASN A 1 236 ? 11.147 0.484 -12.846 1.00 53.00 236 ASN A CA 1
ATOM 1792 C C . ASN A 1 236 ? 10.026 -0.254 -13.571 1.00 53.00 236 ASN A C 1
ATOM 1794 O O . ASN A 1 236 ? 10.177 -1.419 -13.944 1.00 53.00 236 ASN A O 1
ATOM 1798 N N . ILE A 1 237 ? 8.892 0.415 -13.740 1.00 53.69 237 ILE A N 1
ATOM 1799 C CA . ILE A 1 237 ? 7.786 -0.102 -14.541 1.00 53.69 237 ILE A CA 1
ATOM 1800 C C . ILE A 1 237 ? 8.003 0.410 -15.971 1.00 53.69 237 ILE A C 1
ATOM 1802 O O . ILE A 1 237 ? 8.021 1.626 -16.185 1.00 53.69 237 ILE A O 1
ATOM 1806 N N . PRO A 1 238 ? 8.253 -0.471 -16.958 1.00 49.19 238 PRO A N 1
ATOM 1807 C CA . PRO A 1 238 ? 8.593 -0.049 -18.307 1.00 49.19 238 PRO A CA 1
ATOM 1808 C C . PRO A 1 238 ? 7.332 0.421 -19.036 1.00 49.19 238 PRO A C 1
ATOM 1810 O O . PRO A 1 238 ? 6.695 -0.343 -19.753 1.00 49.19 238 PRO A O 1
ATOM 1813 N N . TRP A 1 239 ? 6.976 1.693 -18.866 1.00 46.84 239 TRP A N 1
ATOM 1814 C CA . TRP A 1 239 ? 5.865 2.307 -19.598 1.00 46.84 239 TRP A CA 1
ATOM 1815 C C . TRP A 1 239 ? 6.186 2.530 -21.072 1.00 46.84 239 TRP A C 1
ATOM 1817 O O . TRP A 1 239 ? 5.281 2.553 -21.894 1.00 46.84 239 TRP A O 1
ATOM 1827 N N . ASN A 1 240 ? 7.471 2.656 -21.412 1.00 42.72 240 ASN A N 1
ATOM 1828 C CA . ASN A 1 240 ? 7.973 2.738 -22.776 1.00 42.72 240 ASN A CA 1
ATOM 1829 C C . ASN A 1 240 ? 9.417 2.235 -22.792 1.00 42.72 240 ASN A C 1
ATOM 1831 O O . ASN A 1 240 ? 10.289 2.866 -22.197 1.00 42.72 240 ASN A O 1
ATOM 1835 N N . ILE A 1 241 ? 9.669 1.110 -23.464 1.00 58.16 241 ILE A N 1
ATOM 1836 C CA . ILE A 1 241 ? 11.037 0.682 -23.762 1.00 58.16 241 ILE A CA 1
ATOM 1837 C C . ILE A 1 241 ? 11.421 1.317 -25.094 1.00 58.16 241 ILE A C 1
ATOM 1839 O O . ILE A 1 241 ? 10.929 0.897 -26.141 1.00 58.16 241 ILE A O 1
ATOM 1843 N N . ALA A 1 242 ? 12.287 2.328 -25.068 1.00 55.59 242 ALA A N 1
ATOM 1844 C CA . ALA A 1 242 ? 12.948 2.759 -26.293 1.00 55.59 242 ALA A CA 1
ATOM 1845 C C . ALA A 1 242 ? 14.183 1.879 -26.495 1.00 55.59 242 ALA A C 1
ATOM 1847 O O . ALA A 1 242 ? 15.036 1.791 -25.609 1.00 55.59 242 ALA A O 1
ATOM 1848 N N . ILE A 1 243 ? 14.237 1.212 -27.648 1.00 65.31 243 ILE A N 1
ATOM 1849 C CA . ILE A 1 243 ? 15.375 0.402 -28.074 1.00 65.31 243 ILE A CA 1
ATOM 1850 C C . ILE A 1 243 ? 16.064 1.158 -29.203 1.00 65.31 243 ILE A C 1
ATOM 1852 O O . ILE A 1 243 ? 15.443 1.438 -30.227 1.00 65.31 243 ILE A O 1
ATOM 1856 N N . ALA A 1 244 ? 17.331 1.496 -29.008 1.00 67.75 244 ALA A N 1
ATOM 1857 C CA . ALA A 1 244 ? 18.176 2.099 -30.028 1.00 67.75 244 ALA A CA 1
ATOM 1858 C C . ALA A 1 244 ? 19.467 1.297 -30.164 1.00 67.75 244 ALA A C 1
ATOM 1860 O O . ALA A 1 244 ? 19.865 0.590 -29.237 1.00 67.75 244 ALA A O 1
ATOM 1861 N N . ASN A 1 245 ? 20.125 1.431 -31.307 1.00 68.81 245 ASN A N 1
ATOM 1862 C CA . ASN A 1 245 ? 21.461 0.906 -31.516 1.00 68.81 245 ASN A CA 1
ATOM 1863 C C . ASN A 1 245 ? 22.400 2.011 -31.993 1.00 68.81 245 ASN A C 1
ATOM 1865 O O . ASN A 1 245 ? 21.955 2.941 -32.669 1.00 68.81 245 ASN A O 1
ATOM 1869 N N . ASP A 1 246 ? 23.679 1.914 -31.645 1.00 72.69 246 ASP A N 1
ATOM 1870 C CA . ASP A 1 246 ? 24.708 2.752 -32.257 1.00 72.69 246 ASP A CA 1
ATOM 1871 C C . ASP A 1 246 ? 25.256 2.110 -33.547 1.00 72.69 246 ASP A C 1
ATOM 1873 O O . ASP A 1 246 ? 24.859 1.008 -33.950 1.00 72.69 246 ASP A O 1
ATOM 1877 N N . ASP A 1 247 ? 26.181 2.816 -34.198 1.00 80.06 247 ASP A N 1
ATOM 1878 C CA . ASP A 1 247 ? 26.876 2.343 -35.402 1.00 80.06 247 ASP A CA 1
ATOM 1879 C C . ASP A 1 247 ? 27.879 1.206 -35.103 1.00 80.06 247 ASP A C 1
ATOM 1881 O O . ASP A 1 247 ? 28.379 0.561 -36.029 1.00 80.06 247 ASP A O 1
ATOM 1885 N N . SER A 1 248 ? 28.162 0.941 -33.822 1.00 84.12 248 SER A N 1
ATOM 1886 C CA . SER A 1 248 ? 29.022 -0.149 -33.340 1.00 84.12 248 SER A CA 1
ATOM 1887 C C . SER A 1 248 ? 28.245 -1.449 -33.093 1.00 84.12 248 SER A C 1
ATOM 1889 O O . SER A 1 248 ? 28.860 -2.507 -32.950 1.00 84.12 248 SER A O 1
ATOM 1891 N N . GLY A 1 249 ? 26.908 -1.394 -33.092 1.00 75.81 249 GLY A N 1
ATOM 1892 C CA . GLY A 1 249 ? 26.020 -2.531 -32.844 1.00 75.81 249 GLY A CA 1
ATOM 1893 C C . GLY A 1 249 ? 25.638 -2.732 -31.375 1.00 75.81 249 GLY A C 1
ATOM 1894 O O . GLY A 1 249 ? 25.048 -3.766 -31.050 1.00 75.81 249 GLY A O 1
ATOM 1895 N N . ASP A 1 250 ? 25.935 -1.771 -30.501 1.00 75.19 250 ASP A N 1
ATOM 1896 C CA . ASP A 1 250 ? 25.497 -1.781 -29.108 1.00 75.19 250 ASP A CA 1
ATOM 1897 C C . ASP A 1 250 ? 23.988 -1.530 -29.039 1.00 75.19 250 ASP A C 1
ATOM 1899 O O . ASP A 1 250 ? 23.459 -0.689 -29.761 1.00 75.19 250 ASP A O 1
ATOM 1903 N N . VAL A 1 251 ? 23.280 -2.255 -28.167 1.00 70.94 251 VAL A N 1
ATOM 1904 C CA . VAL A 1 251 ? 21.830 -2.106 -27.967 1.00 70.94 251 VAL A CA 1
ATOM 1905 C C . VAL A 1 251 ? 21.565 -1.377 -26.657 1.00 70.94 251 VAL A C 1
ATOM 1907 O O . VAL A 1 251 ? 21.932 -1.852 -25.583 1.00 70.94 251 VAL A O 1
ATOM 1910 N N . TYR A 1 252 ? 20.851 -0.261 -26.740 1.00 61.75 252 TYR A N 1
ATOM 1911 C CA . TYR A 1 252 ? 20.402 0.522 -25.597 1.00 61.75 252 TYR A CA 1
ATOM 1912 C C . TYR A 1 252 ? 18.909 0.306 -25.401 1.00 61.75 252 TYR A C 1
ATOM 1914 O O . TYR A 1 252 ? 18.120 0.606 -26.294 1.00 61.75 252 TYR A O 1
ATOM 1922 N N . ALA A 1 253 ? 18.521 -0.186 -24.228 1.00 67.00 253 ALA A N 1
ATOM 1923 C CA . ALA A 1 253 ? 17.136 -0.211 -23.781 1.00 67.00 253 ALA A CA 1
ATOM 1924 C C . ALA A 1 253 ? 16.987 0.781 -22.624 1.00 67.00 253 ALA A C 1
ATOM 1926 O O . ALA A 1 253 ? 17.678 0.659 -21.613 1.00 67.00 253 ALA A O 1
ATOM 1927 N N . THR A 1 254 ? 16.105 1.767 -22.770 1.00 62.16 254 THR A N 1
ATOM 1928 C CA . THR A 1 254 ? 15.770 2.717 -21.696 1.00 62.16 254 THR A CA 1
ATOM 1929 C C . THR A 1 254 ? 14.311 2.572 -21.279 1.00 62.16 254 THR A C 1
ATOM 1931 O O . THR A 1 254 ? 13.497 2.077 -22.055 1.00 62.16 254 THR A O 1
ATOM 1934 N N . GLY A 1 255 ? 13.989 2.985 -20.055 1.00 59.88 255 GLY A N 1
ATOM 1935 C CA . GLY A 1 255 ? 12.645 2.983 -19.488 1.00 59.88 255 GLY A CA 1
ATOM 1936 C C . GLY A 1 255 ? 12.441 4.159 -18.534 1.00 59.88 255 GLY A C 1
ATOM 1937 O O . GLY A 1 255 ? 13.355 4.940 -18.273 1.00 59.88 255 GLY A O 1
ATOM 1938 N N . THR A 1 256 ? 11.230 4.297 -18.007 1.00 56.00 256 THR A N 1
ATOM 1939 C CA . THR A 1 256 ? 10.909 5.278 -16.964 1.00 56.00 256 THR A CA 1
ATOM 1940 C C . THR A 1 256 ? 11.243 4.720 -15.582 1.00 56.00 256 THR A C 1
ATOM 1942 O O . THR A 1 256 ? 11.071 3.529 -15.327 1.00 56.00 256 THR A O 1
ATOM 1945 N N . THR A 1 257 ? 11.705 5.580 -14.678 1.00 54.62 257 THR A N 1
ATOM 1946 C CA . THR A 1 257 ? 12.004 5.239 -13.282 1.00 54.62 257 THR A CA 1
ATOM 1947 C C . THR A 1 257 ? 11.507 6.369 -12.379 1.00 54.62 257 THR A C 1
ATOM 1949 O O . THR A 1 257 ? 11.610 7.535 -12.759 1.00 54.62 257 THR A O 1
ATOM 1952 N N . ALA A 1 258 ? 10.952 6.054 -11.207 1.00 53.22 258 ALA A N 1
ATOM 1953 C CA . ALA A 1 258 ? 10.306 7.028 -10.314 1.00 53.22 258 ALA A CA 1
ATOM 1954 C C . ALA A 1 258 ? 11.288 7.859 -9.460 1.00 53.22 258 ALA A C 1
ATOM 1956 O O . ALA A 1 258 ? 11.018 8.196 -8.315 1.00 53.22 258 ALA A O 1
ATOM 1957 N N . GLY A 1 259 ? 12.449 8.225 -10.007 1.00 51.22 259 GLY A N 1
ATOM 1958 C CA . GLY A 1 259 ? 13.455 8.994 -9.271 1.00 51.22 259 GLY A CA 1
ATOM 1959 C C . GLY A 1 259 ? 14.557 9.588 -10.152 1.00 51.22 259 GLY A C 1
ATOM 1960 O O . GLY A 1 259 ? 14.517 9.527 -11.383 1.00 51.22 259 GLY A O 1
ATOM 1961 N N . ASN A 1 260 ? 15.597 10.138 -9.523 1.00 50.84 260 ASN A N 1
ATOM 1962 C CA . ASN A 1 260 ? 16.713 10.746 -10.246 1.00 50.84 260 ASN A CA 1
ATOM 1963 C C . ASN A 1 260 ? 17.588 9.687 -10.947 1.00 50.84 260 ASN A C 1
ATOM 1965 O O . ASN A 1 260 ? 18.226 8.869 -10.289 1.00 50.84 260 ASN A O 1
ATOM 1969 N N . VAL A 1 261 ? 17.672 9.751 -12.279 1.00 51.78 261 VAL A N 1
ATOM 1970 C CA . VAL A 1 261 ? 18.510 8.882 -13.132 1.00 51.78 261 VAL A CA 1
ATOM 1971 C C . VAL A 1 261 ? 20.023 8.986 -12.868 1.00 51.78 261 VAL A C 1
ATOM 1973 O O . VAL A 1 261 ? 20.774 8.135 -13.329 1.00 51.78 261 VAL A O 1
ATOM 1976 N N . GLY A 1 262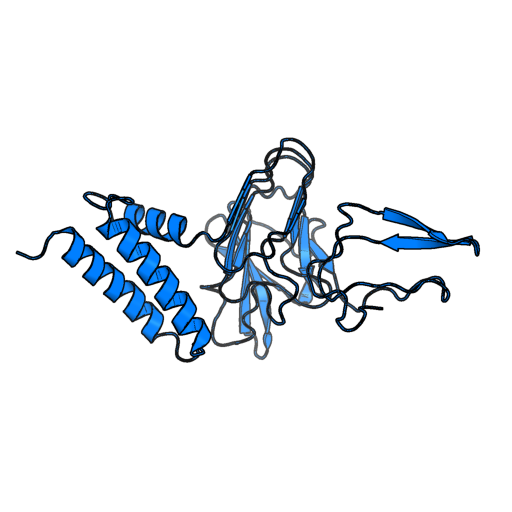 ? 20.478 10.002 -12.126 1.00 47.19 262 GLY A N 1
ATOM 1977 C CA . GLY A 1 262 ? 21.865 10.174 -11.674 1.00 47.19 262 GLY A CA 1
ATOM 1978 C C . GLY A 1 262 ? 22.151 9.680 -10.248 1.00 47.19 262 GLY A C 1
ATOM 1979 O O . GLY A 1 262 ? 23.227 9.957 -9.720 1.00 47.19 262 GLY A O 1
ATOM 1980 N N . GLY A 1 263 ? 21.196 9.013 -9.590 1.00 49.03 263 GLY A N 1
ATOM 1981 C CA . GLY A 1 263 ? 21.409 8.393 -8.277 1.00 49.03 263 GLY A CA 1
ATOM 1982 C C . GLY A 1 263 ? 22.325 7.157 -8.332 1.00 49.03 263 GLY A C 1
ATOM 1983 O O . GLY A 1 263 ? 22.645 6.680 -9.420 1.00 49.03 263 GLY A O 1
ATOM 1984 N N . PRO A 1 264 ? 22.754 6.609 -7.174 1.00 43.94 264 PRO A N 1
ATOM 1985 C CA . PRO A 1 264 ? 23.511 5.359 -7.137 1.00 43.94 264 PRO A CA 1
ATOM 1986 C C . PRO A 1 264 ? 22.741 4.253 -7.864 1.00 43.94 264 PRO A C 1
ATOM 1988 O O . PRO A 1 264 ? 21.567 4.034 -7.550 1.00 43.94 264 PRO A O 1
ATOM 1991 N N . SER A 1 265 ? 23.401 3.582 -8.815 1.00 47.22 265 SER A N 1
ATOM 1992 C CA . SER A 1 265 ? 22.816 2.449 -9.533 1.00 47.22 265 SER A CA 1
ATOM 1993 C C . SER A 1 265 ? 22.344 1.390 -8.539 1.00 47.22 265 SER A C 1
ATOM 1995 O O . SER A 1 265 ? 23.029 1.104 -7.555 1.00 47.22 265 SER A O 1
ATOM 1997 N N . ALA A 1 266 ? 21.170 0.812 -8.790 1.00 46.91 266 ALA A N 1
ATOM 1998 C CA . ALA A 1 266 ? 20.677 -0.325 -8.019 1.00 46.91 266 ALA A CA 1
ATOM 1999 C C . ALA A 1 266 ? 21.347 -1.656 -8.420 1.00 46.91 266 ALA A C 1
ATOM 2001 O O . ALA A 1 266 ? 21.011 -2.678 -7.827 1.00 46.91 266 ALA A O 1
ATOM 2002 N N . GLY A 1 267 ? 22.262 -1.637 -9.400 1.00 44.50 267 GLY A N 1
ATOM 2003 C CA . GLY A 1 267 ? 23.073 -2.764 -9.871 1.00 44.50 267 GLY A CA 1
ATOM 2004 C C . GLY A 1 267 ? 24.416 -2.308 -10.426 1.00 44.50 267 GLY A C 1
ATOM 2005 O O . GLY A 1 267 ? 24.415 -1.341 -11.222 1.00 44.50 267 GLY A O 1
#

Secondary structure (DSSP, 8-state):
---HHHHHHHHHHHHHHHHHTT-TT--HHHHHHHHHHHHHHHHHHHTTSS--TT--HHHHHHHHHHHHEEEEEE--SS--EEE----SEEEEE--BS--EEE-S-TTSSSTTTT-EEEEE--BSS-EEESB-SS-BSS--S-TTS-SSS-EEEEES--TTT-EEEEES-GGGEEEEEETTEEEEEEE-GGG-EEEEEEETT--S--TTSTTEEEE-SSPPPPSSTT------SS----S--EEEE-TT--EEEE---SS-TTSPP--

Sequence (267 aa):
MISNSEAIVSQLVQILLEQIETYTDLTPNDLAILTDKFSELADAIVDGRINVDGLDTNQILQTLYAYSVNLTVVGTPASDTFQTGARGLNFILGRDGNDVVLAVDDSQDLPGRREFDFLDGGNGRDRFILGDRRTAFYNSGNANFAGDRDYGLVLGFRTQDDIIQLHGSAANYTLQVDGTSTNIFLLGQNNSQELIGTVSGVTGLSLNAPYFKYVSGDAPAPVVGLINQYGNRGQNIPWNIAIANDDSGDVYATGTTAGNVGGPSAG